Protein AF-A0A372E519-F1 (afdb_monomer_lite)

Sequence (192 aa):
MKKITSLLVTLLLFSNSLLAQDAFSSLSKQAQAAYEVKNYLSSGQLFEQAFQQYPARITRWDFYNAACSWALAGDNNKAFQNLDKAISAGWRNSEKLQYDKDLQTLRSDQRWPALVAAARQESAPAQAGLKNPMQQQLEEVFATHQRLRAQKDSIELSAGAKSPQFKKIIQQIEEANARHLQVVSGILDEQG

Secondary structure (DSSP, 8-state):
-HHHHHHHHHHHHHHHHHHHHHHHHHHHHHHHHHHHTT-HHHHHHHHHHHHHH-GGG--HHHHHHHHHHHHHTT-HHHHHHHHHHHHHTT---HHHHHH-GGGGGGTT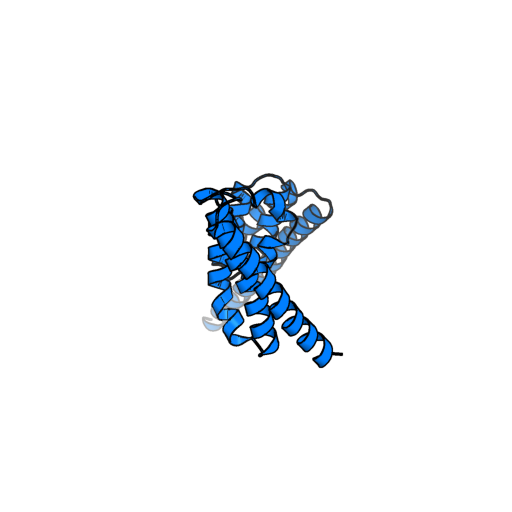STTHHHHHHHHHHHHHHHHHHH--HHHHHHHHHHHHHHHHHHHHHHHHHHH-TTSHHHHHHHHHHHHHHHHHHHHHHHHHHHT-

Radius of gyration: 23.21 Å; chains: 1; bounding box: 48×39×75 Å

pLDDT: mean 84.53, std 14.92, range [43.94, 98.75]

Structure (mmCIF, N/CA/C/O backbone):
data_AF-A0A372E519-F1
#
_entry.id   AF-A0A372E519-F1
#
loop_
_atom_site.group_PDB
_atom_site.id
_atom_site.type_symbol
_atom_site.label_atom_id
_atom_site.label_alt_id
_atom_site.label_comp_id
_atom_site.label_asym_id
_atom_site.label_entity_id
_atom_site.label_seq_id
_atom_site.pdbx_PDB_ins_code
_atom_site.Cartn_x
_atom_site.Cartn_y
_atom_site.Cartn_z
_atom_site.occupancy
_atom_site.B_iso_or_equiv
_atom_site.auth_seq_id
_atom_site.auth_comp_id
_atom_site.auth_asym_id
_atom_site.auth_atom_id
_atom_site.pdbx_PDB_model_num
ATOM 1 N N . MET A 1 1 ? 20.912 -18.530 -48.462 1.00 52.75 1 MET A N 1
ATOM 2 C CA . MET A 1 1 ? 20.335 -17.170 -48.337 1.00 52.75 1 MET A CA 1
ATOM 3 C C . MET A 1 1 ? 19.215 -17.082 -47.298 1.00 52.75 1 MET A C 1
ATOM 5 O O . MET A 1 1 ? 19.384 -16.293 -46.387 1.00 52.75 1 MET A O 1
ATOM 9 N N . LYS A 1 2 ? 18.164 -17.926 -47.321 1.00 43.94 2 LYS A N 1
ATOM 10 C CA . LYS A 1 2 ? 17.068 -17.912 -46.312 1.00 43.94 2 LYS A CA 1
ATOM 11 C C . LYS A 1 2 ? 17.514 -18.091 -44.839 1.00 43.94 2 LYS A C 1
ATOM 13 O O . LYS A 1 2 ? 16.931 -17.493 -43.946 1.00 43.94 2 LYS A O 1
ATOM 18 N N . LYS A 1 3 ? 18.577 -18.869 -44.577 1.00 45.00 3 LYS A N 1
ATOM 19 C CA . LYS A 1 3 ? 19.138 -19.065 -43.219 1.00 45.00 3 LYS A CA 1
ATOM 20 C C . LYS A 1 3 ? 19.920 -17.850 -42.688 1.00 45.00 3 LYS A C 1
ATOM 22 O O . LYS A 1 3 ? 19.961 -17.646 -41.485 1.00 45.00 3 LYS A O 1
ATOM 27 N N . ILE A 1 4 ? 20.503 -17.037 -43.576 1.00 53.22 4 ILE A N 1
ATOM 28 C CA . ILE A 1 4 ? 21.278 -15.836 -43.208 1.00 53.22 4 ILE A CA 1
ATOM 29 C C . ILE A 1 4 ? 20.325 -14.667 -42.923 1.00 53.22 4 ILE A C 1
ATOM 31 O O . ILE A 1 4 ? 20.505 -13.956 -41.941 1.00 53.22 4 ILE A O 1
ATOM 35 N N . THR A 1 5 ? 19.246 -14.532 -43.703 1.00 50.56 5 THR A N 1
ATOM 36 C CA . THR A 1 5 ? 18.155 -13.586 -43.410 1.00 50.56 5 THR A CA 1
ATOM 37 C C . THR A 1 5 ? 17.442 -13.923 -42.101 1.00 50.56 5 THR A C 1
ATOM 39 O O . THR A 1 5 ? 17.143 -13.019 -41.331 1.00 50.56 5 THR A O 1
ATOM 42 N N . SER A 1 6 ? 17.242 -15.210 -41.792 1.00 51.75 6 SER A N 1
ATOM 43 C CA . SER A 1 6 ? 16.646 -15.622 -40.514 1.00 51.75 6 SER A CA 1
ATOM 44 C C . SER A 1 6 ? 17.532 -15.324 -39.299 1.00 51.75 6 SER A C 1
ATOM 46 O O . SER A 1 6 ? 16.975 -15.075 -38.242 1.00 51.75 6 SER A O 1
ATOM 48 N N . LEU A 1 7 ? 18.867 -15.336 -39.433 1.00 51.03 7 LEU A N 1
ATOM 49 C CA . LEU A 1 7 ? 19.814 -15.043 -38.343 1.00 51.03 7 LEU A CA 1
ATOM 50 C C . LEU A 1 7 ? 19.932 -13.529 -38.062 1.00 51.03 7 LEU A C 1
ATOM 52 O O . LEU A 1 7 ? 20.086 -13.111 -36.918 1.00 51.03 7 LEU A O 1
ATOM 56 N N . LEU A 1 8 ? 19.831 -12.702 -39.109 1.00 51.50 8 LEU A N 1
ATOM 57 C CA . LEU A 1 8 ? 19.869 -11.238 -39.006 1.00 51.50 8 LEU A CA 1
ATOM 58 C C . LEU A 1 8 ? 18.595 -10.657 -38.368 1.00 51.50 8 LEU A C 1
ATOM 60 O O . LEU A 1 8 ? 18.673 -9.697 -37.604 1.00 51.50 8 LEU A O 1
ATOM 64 N N . VAL A 1 9 ? 17.431 -11.261 -38.635 1.00 53.25 9 VAL A N 1
ATOM 65 C CA . VAL A 1 9 ? 16.150 -10.854 -38.030 1.00 53.25 9 VAL A CA 1
ATOM 66 C C . VAL A 1 9 ? 16.120 -11.160 -36.528 1.00 53.25 9 VAL A C 1
ATOM 68 O O . VAL A 1 9 ? 15.650 -10.329 -35.755 1.00 53.25 9 VAL A O 1
ATOM 71 N N . THR A 1 10 ? 16.680 -12.287 -36.075 1.00 54.53 10 THR A N 1
ATOM 72 C CA . THR A 1 10 ? 16.802 -12.569 -34.634 1.00 54.53 10 THR A CA 1
ATOM 73 C C . THR A 1 10 ? 17.748 -11.590 -33.942 1.00 54.53 10 THR A C 1
ATOM 75 O O . THR A 1 10 ? 17.422 -11.108 -32.862 1.00 54.53 10 THR A O 1
ATOM 78 N N . LEU A 1 11 ? 18.880 -11.234 -34.561 1.00 51.78 11 LEU A N 1
ATOM 79 C CA . LEU A 1 11 ? 19.864 -10.328 -33.955 1.00 51.78 11 LEU A CA 1
ATOM 80 C C . LEU A 1 11 ? 19.309 -8.905 -33.730 1.00 51.78 11 LEU A C 1
ATOM 82 O O . LEU A 1 11 ? 19.563 -8.316 -32.682 1.00 51.78 11 LEU A O 1
ATOM 86 N N . LEU A 1 12 ? 18.492 -8.391 -34.660 1.00 51.09 12 LEU A N 1
ATOM 87 C CA . LEU A 1 12 ? 17.821 -7.083 -34.552 1.00 51.09 12 LEU A CA 1
ATOM 88 C C . LEU A 1 12 ? 16.705 -7.049 -33.487 1.00 51.09 12 LEU A C 1
ATOM 90 O O . LEU A 1 12 ? 16.438 -6.000 -32.897 1.00 51.09 12 LEU A O 1
ATOM 94 N N . LEU A 1 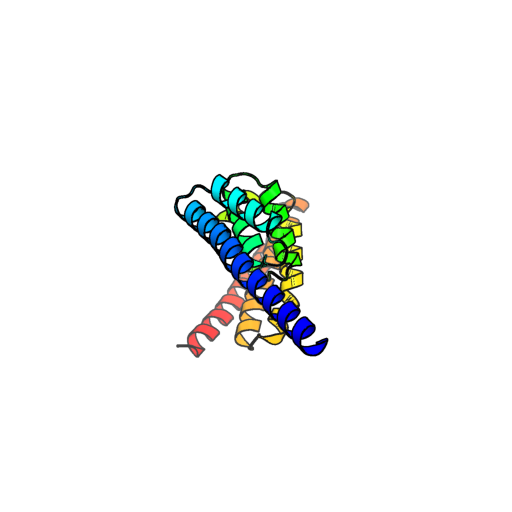13 ? 16.056 -8.181 -33.198 1.00 50.72 13 LEU A N 1
ATOM 95 C CA . LEU A 1 13 ? 15.033 -8.272 -32.144 1.00 50.72 13 LEU A CA 1
ATOM 96 C C . LEU A 1 13 ? 15.646 -8.291 -30.730 1.00 50.72 13 LEU A C 1
ATOM 98 O O . LEU A 1 13 ? 15.043 -7.771 -29.787 1.00 50.72 13 LEU A O 1
ATOM 102 N N . PHE A 1 14 ? 16.868 -8.813 -30.575 1.00 51.31 14 PHE A N 1
ATOM 103 C CA . PHE A 1 14 ? 17.586 -8.795 -29.295 1.00 51.31 14 PHE A CA 1
ATOM 104 C C . PHE A 1 14 ? 18.087 -7.394 -28.905 1.00 51.31 14 PHE A C 1
ATOM 106 O O . PHE A 1 14 ? 18.018 -7.031 -27.731 1.00 51.31 14 PHE A O 1
ATOM 113 N N . SER A 1 15 ? 18.532 -6.570 -29.862 1.00 49.81 15 SER A N 1
ATOM 114 C CA . SER A 1 15 ? 19.085 -5.232 -29.571 1.00 49.81 15 SER A CA 1
ATOM 115 C C . SER A 1 15 ? 18.027 -4.250 -29.049 1.00 49.81 15 SER A C 1
ATOM 117 O O . SER A 1 15 ? 18.295 -3.470 -28.137 1.00 49.81 15 SER A O 1
ATOM 119 N N . ASN A 1 16 ? 16.800 -4.326 -29.578 1.00 52.81 16 ASN A N 1
ATOM 120 C CA . ASN A 1 16 ? 15.684 -3.477 -29.143 1.00 52.81 16 ASN A CA 1
ATOM 121 C C . ASN A 1 16 ? 15.245 -3.767 -27.699 1.00 52.81 16 ASN A C 1
ATOM 123 O O . ASN A 1 16 ? 14.786 -2.871 -26.991 1.00 52.81 16 ASN A O 1
ATOM 127 N N . SER A 1 17 ? 15.408 -5.012 -27.244 1.00 57.81 17 SER A N 1
ATOM 128 C CA . SER A 1 17 ? 15.021 -5.412 -25.889 1.00 57.81 17 SER A CA 1
ATOM 129 C C . SER A 1 17 ? 15.942 -4.819 -24.816 1.00 57.81 17 SER A C 1
ATOM 131 O O . SER A 1 17 ? 15.447 -4.460 -23.748 1.00 57.81 17 SER A O 1
ATOM 133 N N . LEU A 1 18 ? 17.240 -4.668 -25.113 1.00 56.50 18 LEU A N 1
ATOM 134 C CA . LEU A 1 18 ? 18.239 -4.097 -24.199 1.00 56.50 18 LEU A CA 1
ATOM 135 C C . LEU A 1 18 ? 18.072 -2.576 -24.035 1.00 56.50 18 LEU A C 1
ATOM 137 O O . LEU A 1 18 ? 17.992 -2.092 -22.911 1.00 56.50 18 LEU A O 1
ATOM 141 N N . LEU A 1 19 ? 17.900 -1.828 -25.133 1.00 59.81 19 LEU A N 1
ATOM 142 C CA . LEU A 1 19 ? 17.700 -0.369 -25.072 1.00 59.81 19 LEU A CA 1
ATOM 143 C C . LEU A 1 19 ? 16.413 0.024 -24.325 1.00 59.81 19 LEU A C 1
ATOM 145 O O . LEU A 1 19 ? 16.397 0.983 -23.555 1.00 59.81 19 LEU A O 1
ATOM 149 N N . ALA A 1 20 ? 15.331 -0.738 -24.512 1.00 59.81 20 ALA A N 1
ATOM 150 C CA . ALA A 1 20 ? 14.080 -0.516 -23.787 1.00 59.81 20 ALA A CA 1
ATOM 151 C C . ALA A 1 20 ? 14.194 -0.852 -22.286 1.00 59.81 20 ALA A C 1
ATOM 153 O O . ALA A 1 20 ? 13.496 -0.258 -21.463 1.00 59.81 20 ALA A O 1
ATOM 154 N N . GLN A 1 21 ? 15.060 -1.803 -21.919 1.00 60.56 21 GLN A N 1
ATOM 155 C CA . GLN A 1 21 ? 15.317 -2.160 -20.523 1.00 60.56 21 GLN A CA 1
ATOM 156 C C . GLN A 1 21 ? 16.053 -1.033 -19.785 1.00 60.56 21 GLN A C 1
ATOM 158 O O . GLN A 1 21 ? 15.666 -0.682 -18.666 1.00 60.56 21 GLN A O 1
ATOM 163 N N . ASP A 1 22 ? 17.039 -0.417 -20.437 1.00 73.56 22 ASP A N 1
ATOM 164 C CA . ASP A 1 22 ? 17.792 0.708 -19.878 1.00 73.56 22 ASP A CA 1
ATOM 165 C C . ASP A 1 22 ? 16.911 1.952 -19.688 1.00 73.56 22 ASP A C 1
ATOM 167 O O . ASP A 1 22 ? 16.982 2.621 -18.653 1.00 73.56 22 ASP A O 1
ATOM 171 N N . ALA A 1 23 ? 16.021 2.235 -20.643 1.00 82.31 23 ALA A N 1
ATOM 172 C CA . ALA A 1 23 ? 15.173 3.423 -20.604 1.00 82.31 23 ALA A CA 1
ATOM 173 C C . ALA A 1 23 ? 14.061 3.355 -19.538 1.00 82.31 23 ALA A C 1
ATOM 175 O O . ALA A 1 23 ? 13.879 4.320 -18.791 1.00 82.31 23 ALA A O 1
ATOM 176 N N . PHE A 1 24 ? 13.358 2.220 -19.399 1.00 87.50 24 PHE A N 1
ATOM 177 C CA . PHE A 1 24 ? 12.372 2.048 -18.321 1.00 87.50 24 PHE A CA 1
ATOM 178 C C . PHE A 1 24 ? 13.037 2.122 -16.943 1.00 87.50 24 PHE A C 1
ATOM 180 O O . PHE A 1 24 ? 12.589 2.872 -16.076 1.00 87.50 24 PHE A O 1
ATOM 187 N N . SER A 1 25 ? 14.146 1.392 -16.754 1.00 83.88 25 SER A N 1
ATOM 188 C CA . SER A 1 25 ? 14.881 1.410 -15.486 1.00 83.88 25 SER A CA 1
ATOM 189 C C . SER A 1 25 ? 15.370 2.816 -15.137 1.00 83.88 25 SER A C 1
ATOM 191 O O . SER A 1 25 ? 15.320 3.202 -13.971 1.00 83.88 25 SER A O 1
ATOM 193 N N . SER A 1 26 ? 15.799 3.597 -16.133 1.00 90.44 26 SER A N 1
ATOM 194 C CA . SER A 1 26 ? 16.196 4.992 -15.940 1.00 90.44 26 SER A CA 1
ATOM 195 C C . SER A 1 26 ? 15.045 5.857 -15.421 1.00 90.44 26 SER A C 1
ATOM 197 O O . SER A 1 26 ? 15.220 6.543 -14.415 1.00 90.44 26 SER A O 1
ATOM 199 N N . LEU A 1 27 ? 13.859 5.797 -16.039 1.00 92.75 27 LEU A N 1
ATOM 200 C CA . LEU A 1 27 ? 12.704 6.582 -15.587 1.00 92.75 27 LEU A CA 1
ATOM 201 C C . LEU A 1 27 ? 12.241 6.173 -14.184 1.00 92.75 27 LEU A C 1
ATOM 203 O O . LEU A 1 27 ? 12.037 7.045 -13.342 1.00 92.75 27 LEU A O 1
ATOM 207 N N . SER A 1 28 ? 12.155 4.873 -13.886 1.00 89.44 28 SER A N 1
ATOM 208 C CA . SER A 1 28 ? 11.786 4.409 -12.540 1.00 89.44 28 SER A CA 1
ATOM 209 C C . SER A 1 28 ? 12.814 4.822 -11.477 1.00 89.44 28 SER A C 1
ATOM 211 O O . SER A 1 28 ? 12.435 5.199 -10.369 1.00 89.44 28 SER A O 1
ATOM 213 N N . LYS A 1 29 ? 14.116 4.822 -11.803 1.00 91.44 29 LYS A N 1
ATOM 214 C CA . LYS A 1 29 ? 15.172 5.332 -10.905 1.00 91.44 29 LYS A CA 1
ATOM 215 C C . LYS A 1 29 ? 15.056 6.834 -10.678 1.00 91.44 29 LYS A C 1
ATOM 217 O O . LYS A 1 29 ? 15.231 7.289 -9.553 1.00 91.44 29 LYS A O 1
ATOM 222 N N . GLN A 1 30 ? 14.752 7.606 -11.719 1.00 95.38 30 GLN A N 1
ATOM 223 C CA . GLN A 1 30 ? 14.512 9.044 -11.584 1.00 95.38 30 GLN A CA 1
ATOM 224 C C . GLN A 1 30 ? 13.272 9.319 -10.730 1.00 95.38 30 GLN A C 1
ATOM 226 O O . GLN A 1 30 ? 13.308 10.201 -9.874 1.00 95.38 30 GLN A O 1
ATOM 231 N N . ALA A 1 31 ? 12.206 8.533 -10.904 1.00 96.31 31 ALA A N 1
ATOM 232 C CA . ALA A 1 31 ? 11.012 8.621 -10.074 1.00 96.31 31 ALA A CA 1
ATOM 233 C C . ALA A 1 31 ? 11.339 8.355 -8.597 1.00 96.31 31 ALA A C 1
ATOM 235 O O . ALA A 1 31 ? 10.931 9.127 -7.731 1.00 96.31 31 ALA A O 1
ATOM 236 N N . GLN A 1 32 ? 12.135 7.323 -8.301 1.00 91.75 32 GLN A N 1
ATOM 237 C CA . GLN A 1 32 ? 12.619 7.053 -6.943 1.00 91.75 32 GLN A CA 1
ATOM 238 C C . GLN A 1 32 ? 13.520 8.175 -6.413 1.00 91.75 32 GLN A C 1
ATOM 240 O O . GLN A 1 32 ? 13.340 8.616 -5.288 1.00 91.75 32 GLN A O 1
ATOM 245 N N . ALA A 1 33 ? 14.436 8.716 -7.214 1.00 94.81 33 ALA A N 1
ATOM 246 C CA . ALA A 1 33 ? 15.263 9.842 -6.782 1.00 94.81 33 ALA A CA 1
ATOM 247 C C . ALA A 1 33 ? 14.415 11.081 -6.436 1.00 94.81 33 ALA A C 1
ATOM 249 O O . ALA A 1 33 ? 14.657 11.729 -5.420 1.00 94.81 33 ALA A O 1
ATOM 250 N N . ALA A 1 34 ? 13.390 11.382 -7.241 1.00 97.19 34 ALA A N 1
ATOM 251 C CA . ALA A 1 34 ? 12.429 12.446 -6.959 1.00 97.19 34 ALA A CA 1
ATOM 252 C C . ALA A 1 34 ? 11.632 12.176 -5.670 1.00 97.19 34 ALA A C 1
ATOM 254 O O . ALA A 1 34 ? 11.385 13.101 -4.896 1.00 97.19 34 ALA A O 1
ATOM 255 N N . TYR A 1 35 ? 11.272 10.912 -5.428 1.00 97.19 35 TYR A N 1
ATOM 256 C CA . TYR A 1 35 ? 10.612 10.465 -4.205 1.00 97.19 35 TYR A CA 1
ATOM 257 C C . TYR A 1 35 ? 11.468 10.740 -2.960 1.00 97.19 35 TYR A C 1
ATOM 259 O O . TYR A 1 35 ? 10.995 11.374 -2.019 1.00 97.19 35 TYR A O 1
ATOM 267 N N . GLU A 1 36 ? 12.743 10.343 -2.982 1.00 94.81 36 GLU A N 1
ATOM 268 C CA . GLU A 1 36 ? 13.675 10.508 -1.855 1.00 94.81 36 GLU A CA 1
ATOM 269 C C . GLU A 1 36 ? 13.889 11.982 -1.474 1.00 94.81 36 GLU A C 1
ATOM 271 O O . GLU A 1 36 ? 13.983 12.326 -0.295 1.00 94.81 36 GLU A O 1
ATOM 276 N N . VAL A 1 37 ? 13.895 12.888 -2.459 1.00 96.94 37 VAL A N 1
ATOM 277 C CA . VAL A 1 37 ? 13.976 14.342 -2.212 1.00 96.94 37 VAL A CA 1
ATOM 278 C C . VAL A 1 37 ? 12.612 14.987 -1.929 1.00 96.94 37 VAL A C 1
ATOM 280 O O . VAL A 1 37 ? 12.493 16.212 -1.930 1.00 96.94 37 VAL A O 1
ATOM 283 N N . LYS A 1 38 ? 11.579 14.174 -1.669 1.00 96.88 38 LYS A N 1
ATOM 284 C CA . LYS A 1 38 ? 10.196 14.571 -1.352 1.00 96.88 38 LYS A CA 1
ATOM 285 C C . LYS A 1 38 ? 9.479 15.350 -2.454 1.00 96.88 38 LYS A C 1
ATOM 287 O O . LYS A 1 38 ? 8.460 15.996 -2.206 1.00 96.88 38 LYS A O 1
ATOM 292 N N . ASN A 1 39 ? 9.970 15.274 -3.688 1.00 98.19 39 ASN A N 1
ATOM 293 C CA . ASN A 1 39 ? 9.282 15.809 -4.855 1.00 98.19 39 ASN A CA 1
ATOM 294 C C . ASN A 1 39 ? 8.290 14.768 -5.396 1.00 98.19 39 ASN A C 1
ATOM 296 O O . ASN A 1 39 ? 8.459 14.203 -6.479 1.00 98.19 39 ASN A O 1
ATOM 300 N N . TYR A 1 40 ? 7.255 14.493 -4.602 1.00 98.31 40 TYR A N 1
ATOM 301 C CA . TYR A 1 40 ? 6.317 13.398 -4.851 1.00 98.31 40 TYR A CA 1
ATOM 302 C C . TYR A 1 40 ? 5.495 13.585 -6.132 1.00 98.31 40 TYR A C 1
ATOM 304 O O . TYR A 1 40 ? 5.223 12.610 -6.830 1.00 98.31 40 TYR A O 1
ATOM 312 N N . LEU A 1 41 ? 5.167 14.833 -6.491 1.00 98.50 41 LEU A N 1
ATOM 313 C CA . LEU A 1 41 ? 4.492 15.144 -7.753 1.00 98.50 41 LEU A CA 1
ATOM 314 C C . LEU A 1 41 ? 5.355 14.738 -8.956 1.00 98.50 41 LEU A C 1
ATOM 316 O O . LEU A 1 41 ? 4.877 14.029 -9.839 1.00 98.50 41 LEU A O 1
ATOM 320 N N . SER A 1 42 ? 6.631 15.139 -8.965 1.00 98.50 42 SER A N 1
ATOM 321 C CA . SER A 1 42 ? 7.571 14.751 -10.025 1.00 98.50 42 SER A CA 1
ATOM 322 C C . SER A 1 42 ? 7.774 13.236 -10.065 1.00 98.50 42 SER A C 1
ATOM 324 O O . SER A 1 42 ? 7.749 12.631 -11.134 1.00 98.50 42 SER A O 1
ATOM 326 N N . SER A 1 43 ? 7.887 12.599 -8.896 1.00 98.62 43 SER A N 1
ATOM 327 C CA . SER A 1 43 ? 7.988 11.141 -8.795 1.00 98.62 43 SER A CA 1
ATOM 328 C C . SER A 1 43 ? 6.801 10.431 -9.457 1.00 98.62 43 SER A C 1
ATOM 330 O O . SER A 1 43 ? 6.992 9.581 -10.329 1.00 98.62 43 SER A O 1
ATOM 332 N N . GLY A 1 44 ? 5.571 10.836 -9.124 1.00 98.31 44 GLY A N 1
ATOM 333 C CA . 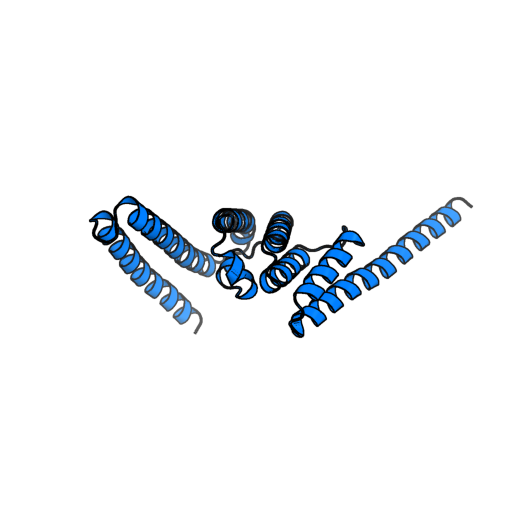GLY A 1 44 ? 4.359 10.286 -9.729 1.00 98.31 44 GLY A CA 1
ATOM 334 C C . GLY A 1 44 ? 4.308 10.482 -11.248 1.00 98.31 44 GLY A C 1
ATOM 335 O O . GLY A 1 44 ? 3.964 9.550 -11.976 1.00 98.31 44 GLY A O 1
ATOM 336 N N . GLN A 1 45 ? 4.695 11.664 -11.741 1.00 98.44 45 GLN A N 1
ATOM 337 C CA . GLN A 1 45 ? 4.737 11.975 -13.177 1.00 98.44 45 GLN A CA 1
ATOM 338 C C . GLN A 1 45 ? 5.774 11.131 -13.930 1.00 98.44 45 GLN A C 1
ATOM 340 O O . GLN A 1 45 ? 5.493 10.649 -15.026 1.00 98.44 45 GLN A O 1
ATOM 345 N N . LEU A 1 46 ? 6.951 10.904 -13.340 1.00 98.44 46 LEU A N 1
ATOM 346 C CA . LEU A 1 46 ? 7.997 10.062 -13.926 1.00 98.44 46 LEU A CA 1
ATOM 347 C C . LEU A 1 46 ? 7.569 8.592 -14.001 1.00 98.44 46 LEU A C 1
ATOM 349 O O . LEU A 1 46 ? 7.822 7.935 -15.013 1.00 98.44 46 LEU A O 1
ATOM 353 N N . PHE A 1 47 ? 6.861 8.085 -12.986 1.00 98.12 47 PHE A N 1
ATOM 354 C CA . PHE A 1 47 ? 6.238 6.763 -13.067 1.00 98.12 47 PHE A CA 1
ATOM 355 C C . PHE A 1 47 ? 5.175 6.696 -14.170 1.00 98.12 47 PHE A C 1
ATOM 357 O O . PHE A 1 47 ? 5.195 5.765 -14.971 1.00 98.12 47 PHE A O 1
ATOM 364 N N . GLU A 1 48 ? 4.282 7.687 -14.277 1.00 97.62 48 GLU A N 1
ATOM 365 C CA . GLU A 1 48 ? 3.291 7.736 -15.365 1.00 97.62 48 GLU A CA 1
ATOM 366 C C . GLU A 1 48 ? 3.959 7.740 -16.743 1.00 97.62 48 GLU A C 1
ATOM 368 O O . GLU A 1 48 ? 3.542 6.994 -17.633 1.00 97.62 48 GLU A O 1
ATOM 373 N N . GLN A 1 49 ? 5.027 8.520 -16.907 1.00 97.06 49 GLN A N 1
ATOM 374 C CA . GLN A 1 49 ? 5.814 8.547 -18.134 1.00 97.06 49 GLN A CA 1
ATOM 375 C C . GLN A 1 49 ? 6.425 7.171 -18.437 1.00 97.06 49 GLN A C 1
ATOM 377 O O . GLN A 1 49 ? 6.327 6.694 -19.570 1.00 97.06 49 GLN A O 1
ATOM 382 N N . ALA A 1 50 ? 7.007 6.501 -17.437 1.00 95.00 50 ALA A N 1
ATOM 383 C CA . ALA A 1 50 ? 7.542 5.150 -17.591 1.00 95.00 50 ALA A CA 1
ATOM 384 C C . ALA A 1 50 ? 6.452 4.156 -18.024 1.00 95.00 50 ALA A C 1
ATOM 386 O O . ALA A 1 50 ? 6.679 3.331 -18.910 1.00 95.00 50 ALA A O 1
ATOM 387 N N . PHE A 1 51 ? 5.254 4.261 -17.443 1.00 95.94 51 PHE A N 1
ATOM 388 C CA . PHE A 1 51 ? 4.134 3.361 -17.723 1.00 95.94 51 PHE A CA 1
ATOM 389 C C . PHE A 1 51 ? 3.558 3.560 -19.123 1.00 95.94 51 PHE A C 1
ATOM 391 O O . PHE A 1 51 ? 3.198 2.584 -19.779 1.00 95.94 51 PHE A O 1
ATOM 398 N N . GLN A 1 52 ? 3.495 4.807 -19.596 1.00 95.06 52 GLN A N 1
ATOM 399 C CA . GLN A 1 52 ? 3.040 5.130 -20.948 1.00 95.06 52 GLN A CA 1
ATOM 400 C C . GLN A 1 52 ? 4.021 4.636 -22.014 1.00 95.06 52 GLN A C 1
ATOM 402 O O . GLN A 1 52 ? 3.598 4.111 -23.042 1.00 95.06 52 GLN A O 1
ATOM 407 N N . GLN A 1 53 ? 5.325 4.792 -21.776 1.00 93.50 53 GLN A N 1
ATOM 408 C CA . GLN A 1 53 ? 6.349 4.439 -22.761 1.00 93.50 53 GLN A CA 1
ATOM 409 C C . GLN A 1 53 ? 6.662 2.938 -22.785 1.00 93.50 53 GLN A C 1
ATOM 411 O O . GLN A 1 53 ? 6.958 2.390 -23.847 1.00 93.50 53 GLN A O 1
ATOM 416 N N . TYR A 1 54 ? 6.580 2.256 -21.638 1.00 92.62 54 TYR A N 1
ATOM 417 C CA . TYR A 1 54 ? 7.016 0.863 -21.504 1.00 92.62 54 TYR A CA 1
ATOM 418 C C . TYR A 1 54 ? 5.998 -0.006 -20.743 1.00 92.62 54 TYR A C 1
ATOM 420 O O . TYR A 1 54 ? 6.341 -0.633 -19.737 1.00 92.62 54 TYR A O 1
ATOM 428 N N . PRO A 1 55 ? 4.747 -0.126 -21.226 1.00 91.00 55 PRO A N 1
ATOM 429 C CA . PRO A 1 55 ? 3.687 -0.842 -20.513 1.00 91.00 55 PRO A CA 1
ATOM 430 C C . PRO A 1 55 ? 4.018 -2.317 -20.233 1.00 91.00 55 PRO A C 1
ATOM 432 O O . PRO A 1 55 ? 3.656 -2.852 -19.190 1.00 91.00 55 PRO A O 1
ATOM 435 N N . ALA A 1 56 ? 4.777 -2.969 -21.119 1.00 89.00 56 ALA A N 1
ATOM 436 C CA . ALA A 1 56 ? 5.201 -4.365 -20.972 1.00 89.00 56 ALA A CA 1
ATOM 437 C C . ALA A 1 56 ? 6.329 -4.586 -19.940 1.00 89.00 56 ALA A C 1
ATOM 439 O O . ALA A 1 56 ? 6.869 -5.692 -19.851 1.00 89.00 56 ALA A O 1
ATOM 440 N N . ARG A 1 57 ? 6.763 -3.539 -19.229 1.00 88.12 57 ARG A N 1
ATOM 441 C CA . ARG A 1 57 ? 7.836 -3.596 -18.220 1.00 88.12 57 ARG A CA 1
ATOM 442 C C . ARG A 1 57 ? 7.357 -3.283 -16.810 1.00 88.12 57 ARG A C 1
ATOM 444 O O . ARG A 1 57 ? 8.111 -3.499 -15.866 1.00 88.12 57 ARG A O 1
ATOM 451 N N . ILE A 1 58 ? 6.124 -2.806 -16.670 1.00 92.00 58 ILE A N 1
ATOM 452 C CA . ILE A 1 58 ? 5.584 -2.379 -15.386 1.00 92.00 58 ILE A CA 1
ATOM 453 C C . ILE A 1 58 ? 5.432 -3.586 -14.467 1.00 92.00 58 ILE A C 1
ATOM 455 O O . ILE A 1 58 ? 4.825 -4.594 -14.834 1.00 92.00 58 ILE A O 1
ATOM 459 N N . THR A 1 59 ? 5.949 -3.472 -13.251 1.00 91.56 59 THR A N 1
ATOM 460 C CA . THR A 1 59 ? 5.716 -4.457 -12.204 1.00 91.56 59 THR A CA 1
ATOM 461 C C . THR A 1 59 ? 4.628 -3.984 -11.248 1.00 91.56 59 THR A C 1
ATOM 463 O O . THR A 1 59 ? 4.351 -2.794 -11.094 1.00 91.56 59 THR A O 1
ATOM 466 N N . ARG A 1 60 ? 4.049 -4.930 -10.508 1.00 92.69 60 ARG A N 1
ATOM 467 C CA . ARG A 1 60 ? 3.140 -4.638 -9.391 1.00 92.69 60 ARG A CA 1
ATOM 468 C C . ARG A 1 60 ? 3.739 -3.681 -8.346 1.00 92.69 60 ARG A C 1
ATOM 470 O O . ARG A 1 60 ? 3.004 -2.951 -7.692 1.00 92.69 60 ARG A O 1
ATOM 477 N N . TRP A 1 61 ? 5.066 -3.688 -8.187 1.00 91.25 61 TRP A N 1
ATOM 478 C CA . TRP A 1 61 ? 5.774 -2.806 -7.259 1.00 91.25 61 TRP A CA 1
ATOM 479 C C . TRP A 1 61 ? 5.899 -1.388 -7.800 1.00 91.25 61 TRP A C 1
ATOM 481 O O . TRP A 1 61 ? 5.800 -0.446 -7.024 1.00 91.25 61 TRP A O 1
ATOM 491 N N . ASP A 1 62 ? 6.056 -1.224 -9.114 1.00 94.69 62 ASP A N 1
ATOM 492 C CA . ASP A 1 62 ? 6.069 0.104 -9.724 1.00 94.69 62 ASP A CA 1
ATOM 493 C C . ASP A 1 62 ? 4.707 0.782 -9.560 1.00 94.69 62 ASP A C 1
ATOM 495 O O . ASP A 1 62 ? 4.649 1.936 -9.142 1.00 94.69 62 ASP A O 1
ATOM 499 N N . PHE A 1 63 ? 3.607 0.053 -9.791 1.00 97.44 63 PHE A N 1
ATOM 500 C CA . PHE A 1 63 ? 2.262 0.561 -9.508 1.00 97.44 63 PHE A CA 1
ATOM 501 C C . PHE A 1 63 ? 2.103 0.966 -8.036 1.00 97.44 63 PHE A C 1
ATOM 503 O O . PHE A 1 63 ? 1.603 2.049 -7.746 1.00 97.44 63 PHE A O 1
ATOM 510 N N . TYR A 1 64 ? 2.584 0.146 -7.099 1.00 96.69 64 TYR A N 1
ATOM 511 C CA . TYR A 1 64 ? 2.549 0.488 -5.677 1.00 96.69 64 TYR A CA 1
ATOM 512 C C . TYR A 1 64 ? 3.351 1.764 -5.352 1.00 96.69 64 TYR A C 1
ATOM 514 O O . TYR A 1 64 ? 2.849 2.663 -4.683 1.00 96.69 64 TYR A O 1
ATOM 522 N N . ASN A 1 65 ? 4.577 1.888 -5.865 1.00 96.06 65 ASN A N 1
ATOM 523 C CA . ASN A 1 65 ? 5.428 3.057 -5.621 1.00 96.06 65 ASN A CA 1
ATOM 524 C C . ASN A 1 65 ? 4.845 4.334 -6.247 1.00 96.06 65 ASN A C 1
ATOM 526 O O . ASN A 1 65 ? 4.891 5.409 -5.642 1.00 96.06 65 ASN A O 1
ATOM 530 N N . ALA A 1 66 ? 4.247 4.218 -7.436 1.00 98.31 66 ALA A N 1
ATOM 531 C CA . ALA A 1 66 ? 3.514 5.311 -8.061 1.00 98.31 66 ALA A CA 1
ATOM 532 C C . ALA A 1 66 ? 2.317 5.735 -7.201 1.00 98.31 66 ALA A C 1
ATOM 534 O O . ALA A 1 66 ? 2.089 6.929 -7.022 1.00 98.31 66 ALA A O 1
ATOM 535 N N . ALA A 1 67 ? 1.585 4.781 -6.617 1.00 98.25 67 ALA A N 1
ATOM 536 C CA . ALA A 1 67 ? 0.495 5.092 -5.702 1.00 98.25 67 ALA A CA 1
ATOM 537 C C . ALA A 1 67 ? 0.955 5.863 -4.457 1.00 98.25 67 ALA A C 1
ATOM 539 O O . ALA A 1 67 ? 0.336 6.874 -4.134 1.00 98.25 67 ALA A O 1
ATOM 540 N N . CYS A 1 68 ? 2.040 5.437 -3.798 1.00 98.06 68 CYS A N 1
ATOM 541 C CA . CYS A 1 68 ? 2.623 6.175 -2.669 1.00 98.06 68 CYS A CA 1
ATOM 542 C C . CYS A 1 68 ? 3.006 7.606 -3.073 1.00 98.06 68 CYS A C 1
ATOM 544 O O . CYS A 1 68 ? 2.659 8.565 -2.386 1.00 98.06 68 CYS A O 1
ATOM 546 N N . SER A 1 69 ? 3.653 7.758 -4.232 1.00 98.62 69 SER A N 1
ATOM 547 C CA . SER A 1 69 ? 4.048 9.067 -4.767 1.00 98.62 69 SER A CA 1
ATOM 548 C C . SER A 1 69 ? 2.835 9.977 -4.988 1.00 98.62 69 SER A C 1
ATOM 550 O O . SER A 1 69 ? 2.840 11.135 -4.576 1.00 98.62 69 SER A O 1
ATOM 552 N N . TRP A 1 70 ? 1.757 9.453 -5.576 1.00 98.75 70 TRP A N 1
ATOM 553 C CA . TRP A 1 70 ? 0.533 10.222 -5.806 1.00 98.75 70 TRP A CA 1
ATOM 554 C C . TRP A 1 70 ? -0.232 10.548 -4.521 1.00 98.75 70 TRP A C 1
ATOM 556 O O . TRP A 1 70 ? -0.721 11.668 -4.382 1.00 98.75 70 TRP A O 1
ATOM 566 N N . ALA A 1 71 ? -0.285 9.622 -3.561 1.00 98.44 71 ALA A N 1
ATOM 567 C CA . ALA A 1 71 ? -0.911 9.853 -2.261 1.00 98.44 71 ALA A CA 1
ATOM 568 C C . ALA A 1 71 ? -0.218 10.991 -1.493 1.00 98.44 71 ALA A C 1
ATOM 570 O O . ALA A 1 71 ? -0.888 11.885 -0.971 1.00 98.44 71 ALA A O 1
ATOM 571 N N . LEU A 1 72 ? 1.118 11.007 -1.496 1.00 98.19 72 LEU A N 1
ATOM 572 C CA . LEU A 1 72 ? 1.920 12.064 -0.878 1.00 98.19 72 LEU A CA 1
ATOM 573 C C . LEU A 1 72 ? 1.883 13.388 -1.652 1.00 98.19 72 LEU A C 1
ATOM 575 O O . LEU A 1 72 ? 2.026 14.452 -1.053 1.00 98.19 72 LEU A O 1
ATOM 579 N N . ALA A 1 73 ? 1.659 13.343 -2.967 1.00 98.25 73 ALA A N 1
ATOM 580 C CA . ALA A 1 73 ? 1.395 14.528 -3.783 1.00 98.25 73 ALA A CA 1
ATOM 581 C C . ALA A 1 73 ? -0.034 15.086 -3.601 1.00 98.25 73 ALA A C 1
ATOM 583 O O . ALA A 1 73 ? -0.339 16.154 -4.130 1.00 98.25 73 ALA A O 1
ATOM 584 N N . GLY A 1 74 ? -0.907 14.382 -2.869 1.00 97.75 74 GLY A N 1
ATOM 585 C CA . GLY A 1 74 ? -2.294 14.777 -2.616 1.00 97.75 74 GLY A CA 1
ATOM 586 C C . GLY A 1 74 ? -3.286 14.396 -3.721 1.00 97.75 74 GLY A C 1
ATOM 587 O O . GLY A 1 74 ? -4.455 14.772 -3.640 1.00 97.75 74 GLY A O 1
ATOM 588 N N . ASP A 1 75 ? -2.863 13.640 -4.738 1.00 98.38 75 ASP A N 1
ATOM 589 C CA . ASP A 1 75 ? -3.757 13.133 -5.783 1.00 98.38 75 ASP A CA 1
ATOM 590 C C . ASP A 1 75 ? -4.261 11.731 -5.423 1.00 98.38 75 ASP A C 1
ATOM 592 O O . ASP A 1 75 ? -3.773 10.698 -5.896 1.00 98.38 75 ASP A O 1
ATOM 596 N N . ASN A 1 76 ? -5.289 11.702 -4.575 1.00 97.75 76 ASN A N 1
ATOM 597 C CA . ASN A 1 76 ? -5.905 10.454 -4.134 1.00 97.75 76 ASN A CA 1
ATOM 598 C C . ASN A 1 76 ? -6.459 9.636 -5.310 1.00 97.75 76 ASN A C 1
ATOM 600 O O . ASN A 1 76 ? -6.442 8.409 -5.266 1.00 97.75 76 ASN A O 1
ATOM 604 N N . ASN A 1 77 ? -6.936 10.279 -6.380 1.00 98.25 77 ASN A N 1
ATOM 605 C CA . ASN A 1 77 ? -7.512 9.567 -7.519 1.00 98.25 77 ASN A CA 1
ATOM 606 C C . ASN A 1 77 ? -6.459 8.745 -8.253 1.00 98.25 77 ASN A C 1
ATOM 608 O O . ASN A 1 77 ? -6.675 7.555 -8.496 1.00 98.25 77 ASN A O 1
ATOM 612 N N . LYS A 1 78 ? -5.309 9.348 -8.555 1.00 98.38 78 LYS A N 1
ATOM 613 C CA . LYS A 1 78 ? -4.187 8.618 -9.150 1.00 98.38 78 LYS A CA 1
ATOM 614 C C . LYS A 1 78 ? -3.605 7.583 -8.199 1.00 98.38 78 LYS A C 1
ATOM 616 O O . LYS A 1 78 ? -3.197 6.514 -8.657 1.00 98.38 78 LYS A O 1
ATOM 621 N N . ALA A 1 79 ? -3.605 7.854 -6.895 1.00 98.50 79 ALA A N 1
ATOM 622 C CA . ALA A 1 79 ? -3.162 6.883 -5.905 1.00 98.50 79 ALA A CA 1
ATOM 623 C C . ALA A 1 79 ? -4.021 5.607 -5.951 1.00 98.50 79 ALA A C 1
ATOM 625 O O . ALA A 1 79 ? -3.486 4.519 -6.159 1.00 98.50 79 ALA A O 1
ATOM 626 N N . PHE A 1 80 ? -5.350 5.739 -5.870 1.00 98.38 80 PHE A N 1
ATOM 627 C CA . PHE A 1 80 ? -6.272 4.600 -5.952 1.00 98.38 80 PHE A CA 1
ATOM 628 C C . PHE A 1 80 ? -6.152 3.842 -7.277 1.00 98.38 80 PHE A C 1
ATOM 630 O O . PHE A 1 80 ? -5.998 2.625 -7.259 1.00 98.38 80 PHE A O 1
ATOM 637 N N . GLN A 1 81 ? -6.106 4.545 -8.415 1.00 98.25 81 GLN A N 1
ATOM 638 C CA . GLN A 1 81 ? -5.934 3.902 -9.726 1.00 98.25 81 GLN A CA 1
ATOM 639 C C . GLN A 1 81 ? -4.671 3.036 -9.800 1.00 98.25 81 GLN A C 1
ATOM 641 O O . GLN A 1 81 ? -4.671 1.986 -10.442 1.00 98.25 81 GLN A O 1
ATOM 646 N N . ASN A 1 82 ? -3.576 3.481 -9.183 1.00 98.44 82 ASN A N 1
ATOM 647 C CA . ASN A 1 82 ? -2.332 2.723 -9.158 1.00 98.44 82 ASN A CA 1
ATOM 648 C C . ASN A 1 82 ? 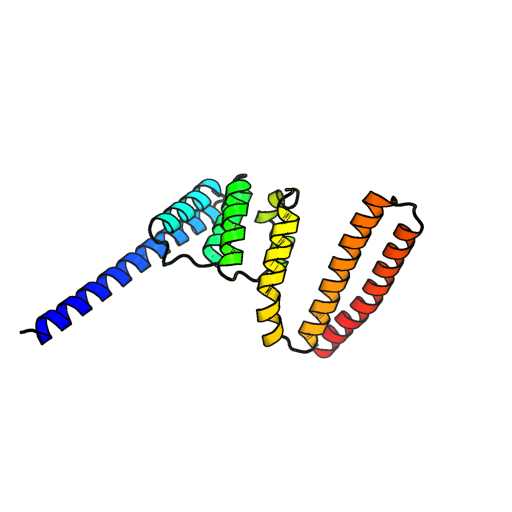-2.375 1.570 -8.140 1.00 98.44 82 ASN A C 1
ATOM 650 O O . ASN A 1 82 ? -1.860 0.498 -8.446 1.00 98.44 82 ASN A O 1
ATOM 654 N N . LEU A 1 83 ? -3.042 1.718 -6.989 1.00 97.75 83 LEU A N 1
ATOM 655 C CA . LEU A 1 83 ? -3.239 0.609 -6.041 1.00 97.75 83 LEU A CA 1
ATOM 656 C C . LEU A 1 83 ? -4.099 -0.508 -6.644 1.00 97.75 83 LEU A C 1
ATOM 658 O O . LEU A 1 83 ? -3.736 -1.677 -6.529 1.00 97.75 83 LEU A O 1
ATOM 662 N N . ASP A 1 84 ? -5.169 -0.163 -7.362 1.00 96.94 84 ASP A N 1
ATOM 663 C CA . ASP A 1 84 ? -6.012 -1.140 -8.061 1.00 96.94 84 ASP A CA 1
ATOM 664 C C . ASP A 1 84 ? -5.212 -1.921 -9.115 1.00 96.94 84 ASP A C 1
ATOM 666 O O . ASP A 1 84 ? -5.316 -3.148 -9.215 1.00 96.94 84 ASP A O 1
ATOM 670 N N . LYS A 1 85 ? -4.347 -1.229 -9.873 1.00 96.94 85 LYS A N 1
ATOM 671 C CA . LYS A 1 85 ? -3.428 -1.860 -10.835 1.00 96.94 85 LYS A CA 1
ATOM 672 C C . LYS A 1 85 ? -2.389 -2.740 -10.144 1.00 96.94 85 LYS A C 1
ATOM 674 O O . LYS A 1 85 ? -2.107 -3.828 -10.638 1.00 96.94 85 LYS A O 1
ATOM 679 N N . ALA A 1 86 ? -1.843 -2.306 -9.007 1.00 95.94 86 ALA A N 1
ATOM 680 C CA . ALA A 1 86 ? -0.896 -3.099 -8.229 1.00 95.94 86 ALA A CA 1
ATOM 681 C C . ALA A 1 86 ? -1.538 -4.416 -7.775 1.00 95.94 86 ALA A C 1
ATOM 683 O O . ALA A 1 86 ? -0.973 -5.483 -8.019 1.00 95.94 86 ALA A O 1
ATOM 684 N N . ILE A 1 87 ? -2.733 -4.352 -7.176 1.00 94.06 87 ILE A N 1
ATOM 685 C CA . ILE A 1 87 ? -3.493 -5.527 -6.724 1.00 94.06 87 ILE A CA 1
ATOM 686 C C . ILE A 1 87 ? -3.807 -6.441 -7.912 1.00 94.06 87 ILE A C 1
ATOM 688 O O . ILE A 1 87 ? -3.490 -7.626 -7.864 1.00 94.06 87 ILE A O 1
ATOM 692 N N . SER A 1 88 ? -4.317 -5.885 -9.015 1.00 92.31 88 SER A N 1
ATOM 693 C CA . SER A 1 88 ? -4.620 -6.644 -10.240 1.00 92.31 88 SER A CA 1
ATOM 694 C C . SER A 1 88 ? -3.382 -7.315 -10.853 1.00 92.31 88 SER A C 1
ATOM 696 O O . SER A 1 88 ? -3.485 -8.371 -11.469 1.00 92.31 88 SER A O 1
ATOM 698 N N . ALA A 1 89 ? -2.194 -6.730 -10.663 1.00 89.69 89 ALA A N 1
ATOM 699 C CA . ALA A 1 89 ? -0.906 -7.294 -11.068 1.00 89.69 89 ALA A CA 1
ATOM 700 C C . ALA A 1 89 ? -0.315 -8.287 -10.037 1.00 89.69 89 ALA A C 1
ATOM 702 O O . ALA A 1 89 ? 0.860 -8.663 -10.127 1.00 89.69 89 ALA A O 1
ATOM 703 N N . GLY A 1 90 ? -1.101 -8.709 -9.043 1.00 86.31 90 GLY A N 1
ATOM 704 C CA . GLY A 1 90 ? -0.712 -9.689 -8.030 1.00 86.31 90 GLY A CA 1
ATOM 705 C C . GLY A 1 90 ? 0.099 -9.100 -6.876 1.00 86.31 90 GLY A C 1
ATOM 706 O O . GLY A 1 90 ? 0.962 -9.783 -6.316 1.00 86.31 90 GLY A O 1
ATOM 707 N N . TRP A 1 91 ? -0.099 -7.824 -6.532 1.00 86.94 91 TRP A N 1
ATOM 708 C CA . TRP A 1 91 ? 0.422 -7.257 -5.286 1.00 86.94 91 TRP A CA 1
ATOM 709 C C . TRP A 1 91 ? -0.383 -7.769 -4.091 1.00 86.94 91 TRP A C 1
ATOM 711 O O . TRP A 1 91 ? -1.603 -7.649 -4.051 1.00 86.94 91 TRP A O 1
ATOM 721 N N . ARG A 1 92 ? 0.323 -8.364 -3.125 1.00 76.50 92 ARG A N 1
ATOM 722 C CA . ARG A 1 92 ? -0.250 -9.240 -2.087 1.00 76.50 92 ARG A CA 1
ATOM 723 C C . ARG A 1 92 ? 0.137 -8.850 -0.659 1.00 76.50 92 ARG A C 1
ATOM 725 O O . ARG A 1 92 ? 0.138 -9.687 0.232 1.00 76.50 92 ARG A O 1
ATOM 732 N N . ASN A 1 93 ? 0.559 -7.607 -0.441 1.00 78.06 93 ASN A N 1
ATOM 733 C CA . ASN A 1 93 ? 0.976 -7.150 0.886 1.00 78.06 93 ASN A CA 1
ATOM 734 C C . ASN A 1 93 ? -0.134 -6.309 1.520 1.00 78.06 93 ASN A C 1
ATOM 736 O O . ASN A 1 93 ? 0.011 -5.109 1.743 1.00 78.06 93 ASN A O 1
ATOM 740 N N . SER A 1 94 ? -1.287 -6.940 1.748 1.00 79.31 94 SER A N 1
ATOM 741 C CA . SER A 1 94 ? -2.478 -6.255 2.261 1.00 79.31 94 SER A CA 1
ATOM 742 C C . SER A 1 94 ? -2.239 -5.577 3.619 1.00 79.31 94 SER A C 1
ATOM 744 O O . SER A 1 94 ? -2.887 -4.581 3.949 1.00 79.31 94 SER A O 1
ATOM 746 N N . GLU A 1 95 ? -1.273 -6.078 4.390 1.00 77.19 95 GLU A N 1
ATOM 747 C CA . GLU A 1 95 ? -0.839 -5.520 5.665 1.00 77.19 95 GLU A CA 1
ATOM 748 C C . GLU A 1 95 ? -0.173 -4.160 5.454 1.00 77.19 95 GLU A C 1
ATOM 750 O O . GLU A 1 95 ? -0.457 -3.214 6.192 1.00 77.19 95 GLU A O 1
ATOM 755 N N . LYS A 1 96 ? 0.648 -4.016 4.405 1.00 81.56 96 LYS A N 1
ATOM 756 C CA . LYS A 1 96 ? 1.349 -2.764 4.111 1.00 81.56 96 LYS A CA 1
ATOM 757 C C . LYS A 1 96 ? 0.390 -1.597 3.868 1.00 81.56 96 LYS A C 1
ATOM 759 O O . LYS A 1 96 ? 0.685 -0.505 4.341 1.00 81.56 96 LYS A O 1
ATOM 764 N N . LEU A 1 97 ? -0.798 -1.817 3.291 1.00 85.81 97 LEU A N 1
ATOM 765 C CA . LEU A 1 97 ? -1.818 -0.758 3.158 1.00 85.81 97 LEU A CA 1
ATOM 766 C C . LEU A 1 97 ? -2.166 -0.100 4.507 1.00 85.81 97 LEU A C 1
ATOM 768 O O . LEU A 1 97 ? -2.399 1.104 4.583 1.00 85.81 97 LEU A O 1
ATOM 772 N N . GLN A 1 98 ? -2.184 -0.878 5.591 1.00 79.62 98 GLN A N 1
ATOM 773 C CA . GLN A 1 98 ? -2.617 -0.404 6.908 1.00 79.62 98 GLN A CA 1
ATOM 774 C C . GLN A 1 98 ? -1.533 0.358 7.674 1.00 79.62 98 GLN A C 1
ATOM 776 O O . GLN A 1 98 ? -1.859 1.121 8.586 1.00 79.62 98 GLN A O 1
ATOM 781 N N . TYR A 1 99 ? -0.260 0.164 7.330 1.00 84.69 99 TYR A N 1
ATOM 782 C CA . TYR A 1 99 ? 0.866 0.714 8.090 1.00 84.69 99 TYR A CA 1
ATOM 783 C C . TYR A 1 99 ? 1.737 1.672 7.283 1.00 84.69 99 TYR A C 1
ATOM 785 O O . TYR A 1 99 ? 2.404 2.509 7.889 1.00 84.69 99 TYR A O 1
ATOM 793 N N . ASP A 1 100 ? 1.684 1.619 5.952 1.00 88.50 100 ASP A N 1
ATOM 794 C CA . ASP A 1 100 ? 2.414 2.549 5.101 1.00 88.50 100 ASP A CA 1
ATOM 795 C C . ASP A 1 100 ? 1.898 3.978 5.310 1.00 88.50 100 ASP A C 1
ATOM 797 O O . ASP A 1 100 ? 0.705 4.267 5.144 1.00 88.50 100 ASP A O 1
ATOM 801 N N . LYS A 1 101 ? 2.802 4.853 5.752 1.00 92.38 101 LYS A N 1
ATOM 802 C CA . LYS A 1 101 ? 2.501 6.249 6.079 1.00 92.38 101 LYS A CA 1
ATOM 803 C C . LYS A 1 101 ? 2.199 7.057 4.825 1.00 92.38 101 LYS A C 1
ATOM 805 O O . LYS A 1 101 ? 1.428 8.008 4.908 1.00 92.38 101 LYS A O 1
ATOM 810 N N . ASP A 1 102 ? 2.716 6.633 3.678 1.00 96.31 102 ASP A N 1
ATOM 811 C CA . ASP A 1 102 ? 2.516 7.318 2.404 1.00 96.31 102 ASP A CA 1
ATOM 812 C C . ASP A 1 102 ? 1.046 7.270 1.980 1.00 96.31 102 ASP A C 1
ATOM 814 O O . ASP A 1 102 ? 0.534 8.180 1.339 1.00 96.31 102 ASP A O 1
ATOM 818 N N . LEU A 1 103 ? 0.336 6.227 2.417 1.00 95.69 103 LEU A N 1
ATOM 819 C CA . LEU A 1 103 ? -1.075 5.997 2.121 1.00 95.69 103 LEU A CA 1
ATOM 820 C C . LEU A 1 103 ? -2.012 6.545 3.206 1.00 95.69 103 LEU A C 1
ATOM 822 O O . LEU A 1 103 ? -3.217 6.299 3.154 1.00 95.69 103 LEU A O 1
ATOM 826 N N . GLN A 1 104 ? -1.498 7.265 4.213 1.00 93.44 104 GLN A N 1
ATOM 827 C CA . GLN A 1 104 ? -2.300 7.742 5.346 1.00 93.44 104 GLN A CA 1
ATOM 828 C C . GLN A 1 104 ? -3.502 8.584 4.898 1.00 93.44 104 GLN A C 1
ATOM 830 O O . GLN A 1 104 ? -4.596 8.418 5.439 1.00 93.44 104 GLN A O 1
ATOM 835 N N . THR A 1 105 ? -3.312 9.447 3.899 1.00 91.75 105 THR A N 1
ATOM 836 C CA . THR A 1 105 ? -4.350 10.340 3.355 1.00 91.75 105 THR A CA 1
ATOM 837 C C . THR A 1 105 ? -5.494 9.589 2.676 1.00 91.75 105 THR A C 1
ATOM 839 O O . THR A 1 105 ? -6.593 10.127 2.563 1.00 91.75 105 THR A O 1
ATOM 842 N N . LEU A 1 106 ? -5.266 8.342 2.256 1.00 95.56 106 LEU A N 1
ATOM 843 C CA . LEU A 1 106 ? -6.263 7.519 1.575 1.00 95.56 106 LEU A CA 1
ATOM 844 C C . LEU A 1 106 ? -7.187 6.786 2.549 1.00 95.56 106 LEU A C 1
ATOM 846 O O . LEU A 1 106 ? -8.271 6.370 2.157 1.00 95.56 106 LEU A O 1
ATOM 850 N N . ARG A 1 107 ? -6.789 6.621 3.816 1.00 91.94 107 ARG A N 1
ATOM 851 C CA . ARG A 1 107 ? -7.506 5.769 4.786 1.00 91.94 107 ARG A CA 1
ATOM 852 C C . ARG A 1 107 ? -8.883 6.295 5.178 1.00 91.94 107 ARG A C 1
ATOM 854 O O . ARG A 1 107 ? -9.718 5.519 5.630 1.00 91.94 107 ARG A O 1
ATOM 861 N N . SER A 1 108 ? -9.106 7.598 5.033 1.00 90.94 108 SER A N 1
ATOM 862 C CA . SER A 1 108 ? -10.401 8.245 5.258 1.00 90.94 108 SER A CA 1
ATOM 863 C C . SER A 1 108 ? -11.280 8.299 4.003 1.00 90.94 108 SER A C 1
ATOM 865 O O . SER A 1 108 ? -12.433 8.714 4.094 1.00 90.94 108 SER A O 1
ATOM 867 N N . ASP A 1 109 ? -10.766 7.901 2.835 1.00 96.19 109 ASP A N 1
ATOM 868 C CA . ASP A 1 109 ? -11.524 7.894 1.585 1.00 96.19 109 ASP A CA 1
ATOM 869 C C . ASP A 1 109 ? -12.518 6.723 1.565 1.00 96.19 109 ASP A C 1
ATOM 871 O O . ASP A 1 109 ? -12.192 5.595 1.941 1.00 96.19 109 ASP A O 1
ATOM 875 N N . GLN A 1 110 ? -13.733 6.967 1.072 1.00 95.50 110 GLN A N 1
ATOM 876 C CA . GLN A 1 110 ? -14.796 5.959 0.984 1.00 95.50 110 GLN A CA 1
ATOM 877 C C . GLN A 1 110 ? -14.417 4.714 0.160 1.00 95.50 110 GLN A C 1
ATOM 879 O O . GLN A 1 110 ? -15.016 3.656 0.341 1.00 95.50 110 GLN A O 1
ATOM 884 N N . ARG A 1 111 ? -13.427 4.817 -0.740 1.00 96.19 111 ARG A N 1
ATOM 885 C CA . ARG A 1 111 ? -12.916 3.696 -1.549 1.00 96.19 111 ARG A CA 1
ATOM 886 C C . ARG A 1 111 ? -11.998 2.760 -0.762 1.00 96.19 111 ARG A C 1
ATOM 888 O O . ARG A 1 111 ? -11.809 1.611 -1.160 1.00 96.19 111 ARG A O 1
ATOM 895 N N . TRP A 1 112 ? -11.436 3.227 0.353 1.00 94.19 112 TRP A N 1
ATOM 896 C CA . TRP A 1 112 ? -10.434 2.498 1.130 1.00 94.19 112 TRP A CA 1
ATOM 897 C C . TRP A 1 112 ? -10.878 1.099 1.588 1.00 94.19 112 TRP A C 1
ATOM 899 O O . TRP A 1 112 ? -10.115 0.150 1.384 1.00 94.19 112 TRP A O 1
ATOM 909 N N . PRO A 1 113 ? -12.092 0.899 2.145 1.00 89.94 113 PRO A N 1
ATOM 910 C CA . PRO A 1 113 ? -12.515 -0.426 2.596 1.00 89.94 113 PRO A CA 1
ATOM 911 C C . PRO A 1 113 ? -12.556 -1.459 1.462 1.00 89.94 113 PRO A C 1
ATOM 913 O O . PRO A 1 113 ? -12.139 -2.602 1.657 1.00 89.94 113 PRO A O 1
ATOM 916 N N . ALA A 1 114 ? -13.010 -1.052 0.271 1.00 90.50 114 ALA A N 1
ATOM 917 C CA . ALA A 1 114 ? -13.078 -1.923 -0.900 1.00 90.50 114 ALA A CA 1
ATOM 918 C C . ALA A 1 114 ? -11.677 -2.307 -1.400 1.00 90.50 114 ALA A C 1
ATOM 920 O O . ALA A 1 114 ? -11.422 -3.481 -1.668 1.00 90.50 114 ALA A O 1
ATOM 921 N N . LEU A 1 115 ? -10.750 -1.344 -1.437 1.00 93.00 115 LEU A N 1
ATOM 922 C CA . LEU A 1 115 ? -9.356 -1.587 -1.807 1.00 93.00 115 LEU A CA 1
ATOM 923 C C . LEU A 1 115 ? -8.687 -2.611 -0.873 1.00 93.00 115 LEU A C 1
ATOM 925 O O . LEU A 1 115 ? -8.049 -3.561 -1.329 1.00 93.00 115 LEU A O 1
ATOM 929 N N . VAL A 1 116 ? -8.852 -2.443 0.443 1.00 90.00 116 VAL A N 1
ATOM 930 C CA . VAL A 1 116 ? -8.279 -3.360 1.443 1.00 90.00 116 VAL A CA 1
ATOM 931 C C . VAL A 1 116 ? -8.861 -4.766 1.300 1.00 90.00 116 VAL A C 1
ATOM 933 O O . VAL A 1 116 ? -8.120 -5.747 1.399 1.00 90.00 116 VAL A O 1
ATOM 936 N N . ALA A 1 117 ? -10.167 -4.885 1.049 1.00 87.00 117 ALA A N 1
ATOM 937 C CA . ALA A 1 117 ? -10.806 -6.176 0.814 1.00 87.00 117 ALA A CA 1
ATOM 938 C C . ALA A 1 117 ? -10.236 -6.877 -0.433 1.00 87.00 117 ALA A C 1
ATOM 940 O O . ALA A 1 117 ? -9.877 -8.053 -0.353 1.00 87.00 117 ALA A O 1
ATOM 941 N N . ALA A 1 118 ? -10.070 -6.147 -1.541 1.00 87.44 118 ALA A N 1
ATOM 942 C CA . ALA A 1 118 ? -9.487 -6.675 -2.774 1.00 87.44 118 ALA A CA 1
ATOM 943 C C . ALA A 1 118 ? -8.037 -7.153 -2.570 1.00 87.44 118 ALA A C 1
ATOM 945 O O . ALA A 1 118 ? -7.690 -8.272 -2.950 1.00 87.44 118 ALA A O 1
ATOM 946 N N . ALA A 1 119 ? -7.205 -6.356 -1.891 1.00 87.19 119 ALA A N 1
ATOM 947 C CA . ALA A 1 119 ? -5.825 -6.734 -1.589 1.00 87.19 119 ALA A CA 1
ATOM 948 C C . ALA A 1 119 ? -5.744 -8.009 -0.732 1.00 87.19 119 ALA A C 1
ATOM 950 O O . ALA A 1 119 ? -4.910 -8.879 -0.988 1.00 87.19 119 ALA A O 1
ATOM 951 N N . ARG A 1 120 ? -6.616 -8.154 0.276 1.00 84.12 120 ARG A N 1
ATOM 952 C CA . ARG A 1 120 ? -6.674 -9.359 1.125 1.00 84.12 120 ARG A CA 1
ATOM 953 C C . ARG A 1 120 ? -7.066 -10.599 0.328 1.00 84.12 120 ARG A C 1
ATOM 955 O O . ARG A 1 120 ? -6.440 -11.644 0.489 1.00 84.12 120 ARG A O 1
ATOM 962 N N . GLN A 1 121 ? -8.059 -10.476 -0.550 1.00 83.00 121 GLN A N 1
ATOM 963 C CA . GLN A 1 121 ? -8.512 -11.581 -1.390 1.00 83.00 121 GLN A CA 1
ATOM 964 C C . GLN 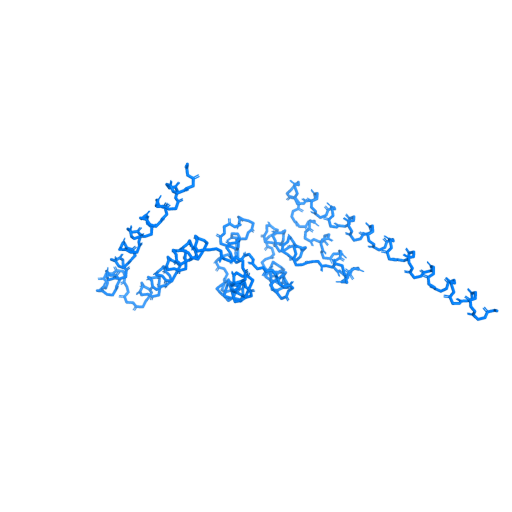A 1 121 ? -7.388 -12.102 -2.296 1.00 83.00 121 GLN A C 1
ATOM 966 O O . GLN A 1 121 ? -7.183 -13.311 -2.377 1.00 83.00 121 GLN A O 1
ATOM 971 N N . GLU A 1 122 ? -6.611 -11.205 -2.906 1.00 79.75 122 GLU A N 1
ATOM 972 C CA . GLU A 1 122 ? -5.489 -11.584 -3.774 1.00 79.75 122 GLU A CA 1
ATOM 973 C C . GLU A 1 122 ? -4.298 -12.179 -2.993 1.00 79.75 122 GLU A C 1
ATOM 975 O O . GLU A 1 122 ? -3.504 -12.954 -3.531 1.00 79.75 122 GLU A O 1
ATOM 980 N N . SER A 1 123 ? -4.172 -11.852 -1.703 1.00 68.56 123 SER A N 1
ATOM 981 C CA . SER A 1 123 ? -3.083 -12.324 -0.832 1.00 68.56 123 SER A CA 1
ATOM 982 C C . SER A 1 123 ? -3.313 -13.737 -0.276 1.00 68.56 123 SER A C 1
ATOM 984 O O . SER A 1 123 ? -2.348 -14.466 -0.024 1.00 68.56 123 SER A O 1
ATOM 986 N N . ALA A 1 124 ? -4.573 -14.160 -0.130 1.00 65.12 124 ALA A N 1
ATOM 987 C CA . ALA A 1 124 ? -4.945 -15.433 0.493 1.00 65.12 124 ALA A CA 1
ATOM 988 C C . ALA A 1 124 ? -4.322 -16.692 -0.167 1.00 65.12 124 ALA A C 1
ATOM 990 O O . ALA A 1 124 ? -3.824 -17.553 0.566 1.00 65.12 124 ALA A O 1
ATOM 991 N N . PRO A 1 125 ? -4.248 -16.826 -1.511 1.00 60.75 125 PRO A N 1
ATOM 992 C CA . PRO A 1 125 ? -3.680 -18.020 -2.148 1.00 60.75 125 PRO A CA 1
ATOM 993 C C . PRO A 1 125 ? -2.161 -18.162 -1.958 1.00 60.75 125 PRO A C 1
ATOM 995 O O . PRO A 1 125 ? -1.658 -19.271 -1.803 1.00 60.75 125 PRO A O 1
ATOM 998 N N . ALA A 1 126 ? -1.414 -17.051 -1.948 1.00 56.69 126 ALA A N 1
ATOM 999 C CA . ALA A 1 126 ? 0.045 -17.070 -1.769 1.00 56.69 126 ALA A CA 1
ATOM 1000 C C . ALA A 1 126 ? 0.447 -17.463 -0.348 1.00 56.69 126 ALA A C 1
ATOM 1002 O O . ALA A 1 126 ? 1.439 -18.152 -0.125 1.00 56.69 126 ALA A O 1
ATOM 1003 N N . GLN A 1 127 ? -0.355 -17.017 0.610 1.00 53.38 127 GLN A N 1
ATOM 1004 C CA . GLN A 1 127 ? -0.173 -17.312 2.014 1.00 53.38 127 GLN A CA 1
ATOM 1005 C C . GLN A 1 127 ? -0.456 -18.792 2.326 1.00 53.38 127 GLN A C 1
ATOM 1007 O O . GLN A 1 127 ? 0.273 -19.391 3.109 1.00 53.38 127 GLN A O 1
ATOM 1012 N N . ALA A 1 128 ? -1.439 -19.422 1.678 1.00 58.69 128 ALA A N 1
ATOM 1013 C CA . ALA A 1 128 ? -1.749 -20.839 1.893 1.00 58.69 128 ALA A CA 1
ATOM 1014 C C . ALA A 1 128 ? -0.580 -21.794 1.559 1.00 58.69 128 ALA A C 1
ATOM 1016 O O . ALA A 1 128 ? -0.470 -22.850 2.174 1.00 58.69 128 ALA A O 1
ATOM 1017 N N . GLY A 1 129 ? 0.303 -21.423 0.622 1.00 57.00 129 GLY A N 1
ATOM 1018 C CA . GLY A 1 129 ? 1.433 -22.257 0.186 1.00 57.00 129 GLY A CA 1
ATOM 1019 C C . GLY A 1 129 ? 2.754 -22.051 0.940 1.00 57.00 129 GLY A C 1
ATOM 1020 O O . GLY A 1 129 ? 3.661 -22.862 0.786 1.00 57.00 129 GLY A O 1
ATOM 1021 N N . LEU A 1 130 ? 2.884 -20.979 1.732 1.00 54.50 130 LEU A N 1
ATOM 1022 C CA . LEU A 1 130 ? 4.135 -20.604 2.419 1.00 54.50 130 LEU A CA 1
ATOM 1023 C C . LEU A 1 130 ? 4.068 -20.741 3.945 1.00 54.50 130 LEU A C 1
ATOM 1025 O O . LEU A 1 130 ? 5.094 -20.634 4.613 1.00 54.50 130 LEU A O 1
ATOM 1029 N N . LYS A 1 131 ? 2.872 -20.955 4.499 1.00 57.19 131 LYS A N 1
ATOM 1030 C CA . LYS A 1 131 ? 2.622 -20.842 5.934 1.00 57.19 131 LYS A CA 1
ATOM 1031 C C . LYS A 1 131 ? 3.105 -22.066 6.706 1.00 57.19 131 LYS A C 1
ATOM 1033 O O . LYS A 1 131 ? 2.472 -23.119 6.674 1.00 57.19 131 LYS A O 1
ATOM 1038 N N . ASN A 1 132 ? 4.188 -21.900 7.463 1.00 73.69 132 ASN A N 1
ATOM 1039 C CA . ASN A 1 132 ? 4.491 -22.813 8.565 1.00 73.69 132 ASN A CA 1
ATOM 1040 C C . ASN A 1 132 ? 3.462 -22.622 9.713 1.00 73.69 132 ASN A C 1
ATOM 1042 O O . ASN A 1 132 ? 2.776 -21.593 9.748 1.00 73.69 132 ASN A O 1
ATOM 1046 N N . PRO A 1 133 ? 3.318 -23.580 10.650 1.00 78.25 133 PRO A N 1
ATOM 1047 C CA . PRO A 1 133 ? 2.305 -23.505 11.711 1.00 78.25 133 PRO A CA 1
ATOM 1048 C C . PRO A 1 133 ? 2.362 -22.212 12.539 1.00 78.25 133 PRO A C 1
ATOM 1050 O O . PRO A 1 133 ? 1.325 -21.639 12.865 1.00 78.25 133 PRO A O 1
ATOM 1053 N N . MET A 1 134 ? 3.565 -21.691 12.794 1.00 77.19 134 MET A N 1
ATOM 1054 C CA . MET A 1 134 ? 3.777 -20.418 13.488 1.00 77.19 134 MET A CA 1
ATOM 1055 C C . MET A 1 134 ? 3.166 -19.234 12.719 1.00 77.19 134 MET A C 1
ATOM 1057 O O . MET A 1 134 ? 2.458 -18.405 13.288 1.00 77.19 134 MET A O 1
ATOM 1061 N N . GLN A 1 135 ? 3.379 -19.162 11.404 1.00 74.62 135 GLN A N 1
ATOM 1062 C CA . GLN A 1 135 ? 2.784 -18.125 10.558 1.00 74.62 135 GLN A CA 1
ATOM 1063 C C . GLN A 1 135 ? 1.258 -18.249 10.468 1.00 74.62 135 GLN A C 1
ATOM 1065 O O . GLN A 1 135 ? 0.577 -17.232 10.357 1.00 74.62 135 GLN A O 1
ATOM 1070 N N . GLN A 1 136 ? 0.701 -19.463 10.537 1.00 78.38 136 GLN A N 1
ATOM 1071 C CA . GLN A 1 136 ? -0.755 -19.651 10.610 1.00 78.38 136 GLN A CA 1
ATOM 1072 C C . GLN A 1 136 ? -1.324 -19.096 11.918 1.00 78.38 136 GLN A C 1
ATOM 1074 O O . GLN A 1 136 ? -2.342 -18.408 11.896 1.00 78.38 136 GLN A O 1
ATOM 1079 N N . GLN A 1 137 ? -0.650 -19.348 13.040 1.00 79.81 137 GLN A N 1
ATOM 1080 C CA . GLN A 1 137 ? -1.060 -18.830 14.344 1.00 79.81 137 GLN A CA 1
ATOM 1081 C C . GLN A 1 137 ? -0.994 -17.299 14.397 1.00 79.81 137 GLN A C 1
ATOM 1083 O O . GLN A 1 137 ? -1.948 -16.663 14.844 1.00 79.81 137 GLN A O 1
ATOM 1088 N N . LEU A 1 138 ? 0.084 -16.695 13.887 1.00 81.38 138 LEU A N 1
ATOM 1089 C CA . LEU A 1 138 ? 0.219 -15.234 13.827 1.00 81.38 138 LEU A CA 1
ATOM 1090 C C . LEU A 1 138 ? -0.817 -14.587 12.902 1.00 81.38 138 LEU A C 1
ATOM 1092 O O . LEU A 1 138 ? -1.355 -13.527 13.228 1.00 81.38 138 LEU A O 1
ATOM 1096 N N . GLU A 1 139 ? -1.134 -15.226 11.775 1.00 77.88 139 GLU A N 1
ATOM 1097 C CA . GLU A 1 139 ? -2.210 -14.752 10.907 1.00 77.88 139 GLU A CA 1
ATOM 1098 C C . GLU A 1 139 ? -3.560 -14.805 11.621 1.00 77.88 139 GLU A C 1
ATOM 1100 O O . GLU A 1 139 ? -4.310 -13.838 11.561 1.00 77.88 139 GLU A O 1
ATOM 1105 N N . GLU A 1 140 ? -3.883 -15.901 12.310 1.00 83.50 140 GLU A N 1
ATOM 1106 C CA . GLU A 1 140 ? -5.168 -16.025 13.004 1.00 83.50 140 GLU A CA 1
ATOM 1107 C C . GLU A 1 140 ? -5.314 -14.965 14.103 1.00 83.50 140 GLU A C 1
ATOM 1109 O O . GLU A 1 140 ? -6.372 -14.339 14.229 1.00 83.50 140 GLU A O 1
ATOM 1114 N N . VAL A 1 141 ? -4.227 -14.691 14.834 1.00 84.69 141 VAL A N 1
ATOM 1115 C CA . VAL A 1 141 ? -4.142 -13.590 15.806 1.00 84.69 141 VAL A CA 1
ATOM 1116 C C . VAL A 1 141 ? -4.482 -12.254 15.138 1.00 84.69 141 VAL A C 1
ATOM 1118 O O . VAL A 1 141 ? -5.348 -11.507 15.611 1.00 84.69 141 VAL A O 1
ATOM 1121 N N . PHE A 1 142 ? -3.834 -11.958 14.010 1.00 79.19 142 PHE A N 1
ATOM 1122 C CA . PHE A 1 142 ? -4.056 -10.723 13.264 1.00 79.19 142 PHE A CA 1
ATOM 1123 C C . PHE A 1 142 ? -5.484 -10.629 12.706 1.00 79.19 142 PHE A C 1
ATOM 1125 O O . PHE A 1 142 ? -6.175 -9.627 12.913 1.00 79.19 142 PHE A O 1
ATOM 1132 N N . ALA A 1 143 ? -5.960 -11.680 12.040 1.00 79.00 143 ALA A N 1
ATOM 1133 C CA . ALA A 1 143 ? -7.266 -11.738 11.398 1.00 79.00 143 ALA A CA 1
ATOM 1134 C C . ALA A 1 143 ? -8.406 -11.595 12.416 1.00 79.00 143 ALA A C 1
ATOM 1136 O O . ALA A 1 143 ? -9.357 -10.841 12.185 1.00 79.00 143 ALA A O 1
ATOM 1137 N N . THR A 1 144 ? -8.297 -12.258 13.572 1.00 83.75 144 THR A N 1
ATOM 1138 C CA . THR A 1 144 ? -9.277 -12.139 14.658 1.00 83.75 144 THR A CA 1
ATOM 1139 C C . THR A 1 144 ? -9.312 -10.722 15.226 1.00 83.75 144 THR A C 1
ATOM 1141 O O . THR A 1 144 ? -10.398 -10.166 15.408 1.00 83.75 144 THR A O 1
ATOM 1144 N N . HIS A 1 145 ? -8.157 -10.082 15.419 1.00 82.81 145 HIS A N 1
ATOM 1145 C CA . HIS A 1 145 ? -8.101 -8.697 15.888 1.00 82.81 145 HIS A CA 1
ATOM 1146 C C . HIS A 1 145 ? -8.776 -7.717 14.909 1.00 82.81 145 HIS A C 1
ATOM 1148 O O . HIS A 1 145 ? -9.547 -6.849 15.324 1.00 82.81 145 HIS A O 1
ATOM 1154 N N . GLN A 1 146 ? -8.554 -7.884 13.602 1.00 79.56 146 GLN A N 1
ATOM 1155 C CA . GLN A 1 146 ? -9.186 -7.057 12.566 1.00 79.56 146 GLN A CA 1
ATOM 1156 C C . GLN A 1 146 ? -10.707 -7.239 12.522 1.00 79.56 146 GLN A C 1
ATOM 1158 O O . GLN A 1 146 ? -11.457 -6.262 12.475 1.00 79.56 146 GLN A O 1
ATOM 1163 N N . ARG A 1 147 ? -11.169 -8.493 12.571 1.00 87.31 147 ARG A N 1
ATOM 1164 C CA . ARG A 1 147 ? -12.593 -8.846 12.543 1.00 87.31 147 ARG A CA 1
ATOM 1165 C C . ARG A 1 147 ? -13.348 -8.220 13.714 1.00 87.31 147 ARG A C 1
ATOM 1167 O O . ARG A 1 147 ? -14.396 -7.613 13.509 1.00 87.31 147 ARG A O 1
ATOM 1174 N N . LEU A 1 148 ? -12.804 -8.336 14.926 1.00 86.81 148 LEU A N 1
ATOM 1175 C CA . LEU A 1 148 ? -13.448 -7.819 16.133 1.00 86.81 148 LEU A CA 1
ATOM 1176 C C . LEU A 1 148 ? -13.481 -6.285 16.163 1.00 86.81 148 LEU A C 1
ATOM 1178 O O . LEU A 1 148 ? -14.483 -5.716 16.589 1.00 86.81 148 LEU A O 1
ATOM 1182 N N . ARG A 1 149 ? -12.445 -5.601 15.654 1.00 85.69 149 ARG A N 1
ATOM 1183 C CA . ARG A 1 149 ? -12.462 -4.131 15.527 1.00 85.69 149 ARG A CA 1
ATOM 1184 C C . ARG A 1 149 ? -13.517 -3.647 14.541 1.00 85.69 149 ARG A C 1
ATOM 1186 O O . ARG A 1 149 ? -14.298 -2.771 14.892 1.00 85.69 149 ARG A O 1
ATOM 1193 N N . ALA A 1 150 ? -13.605 -4.273 13.369 1.00 79.06 150 ALA A N 1
ATOM 1194 C CA . ALA A 1 150 ? -14.638 -3.941 12.391 1.00 79.06 150 ALA A CA 1
ATOM 1195 C C . ALA A 1 150 ? -16.057 -4.175 12.948 1.00 79.06 150 ALA A C 1
ATOM 1197 O O . ALA A 1 150 ? -16.946 -3.346 12.759 1.00 79.06 150 ALA A O 1
ATOM 1198 N N . GLN A 1 151 ? -16.270 -5.275 13.684 1.00 84.31 151 GLN A N 1
ATOM 1199 C CA . GLN A 1 151 ? -17.540 -5.536 14.371 1.00 84.31 151 GLN A CA 1
ATOM 1200 C C . GLN A 1 151 ? -17.832 -4.494 15.453 1.00 84.31 151 GLN A C 1
ATOM 1202 O O . GLN A 1 151 ? -18.962 -4.018 15.531 1.00 84.31 151 GLN A O 1
ATOM 1207 N N . LYS A 1 152 ? -16.831 -4.106 16.254 1.00 94.00 152 LYS A N 1
ATOM 1208 C CA . LYS A 1 152 ? -16.976 -3.055 17.269 1.00 94.00 152 LYS A CA 1
ATOM 1209 C C . LYS A 1 152 ? -17.429 -1.749 16.634 1.00 94.00 152 LYS A C 1
ATOM 1211 O O . LYS A 1 152 ? -18.414 -1.186 17.094 1.00 94.00 152 LYS A O 1
ATOM 1216 N N . ASP A 1 153 ? -16.759 -1.308 15.573 1.00 84.25 153 ASP A N 1
ATOM 1217 C CA . ASP A 1 153 ? -17.091 -0.057 14.890 1.00 84.25 153 ASP A CA 1
ATOM 1218 C C . ASP A 1 153 ? -18.511 -0.113 14.293 1.00 84.25 153 ASP A C 1
ATOM 1220 O O . ASP A 1 153 ? -19.297 0.819 14.454 1.00 84.25 153 ASP A O 1
ATOM 1224 N N . SER A 1 154 ? -18.903 -1.244 13.694 1.00 86.75 154 SER A N 1
ATOM 1225 C CA . SER A 1 154 ? -20.266 -1.447 13.181 1.00 86.75 154 SER A CA 1
ATOM 1226 C C . SER A 1 154 ? -21.338 -1.440 14.285 1.00 86.75 154 SER A C 1
ATOM 1228 O O . SER A 1 154 ? -22.402 -0.832 14.123 1.00 86.75 154 SER A O 1
ATOM 1230 N N . ILE A 1 155 ? -21.068 -2.077 15.428 1.00 89.50 155 ILE A N 1
ATOM 1231 C CA . ILE A 1 155 ? -21.965 -2.085 16.595 1.00 89.50 155 ILE A CA 1
ATOM 1232 C C . ILE A 1 155 ? -22.059 -0.686 17.210 1.00 89.50 155 ILE A C 1
ATOM 1234 O O . ILE A 1 155 ? -23.140 -0.263 17.608 1.00 89.50 155 ILE A O 1
ATOM 1238 N N . GLU A 1 156 ? -20.952 0.051 17.269 1.00 90.94 156 GLU A N 1
ATOM 1239 C CA . GLU A 1 156 ? -20.923 1.422 17.775 1.00 90.94 156 GLU A CA 1
ATOM 1240 C C . GLU A 1 156 ? -21.822 2.341 16.951 1.00 90.94 156 GLU A C 1
ATOM 1242 O O . GLU A 1 156 ? -22.628 3.076 17.517 1.00 90.94 156 GLU A O 1
ATOM 1247 N N . LEU A 1 157 ? -21.736 2.237 15.623 1.00 89.06 157 LEU A N 1
ATOM 1248 C CA . LEU A 1 157 ? -22.546 3.023 14.6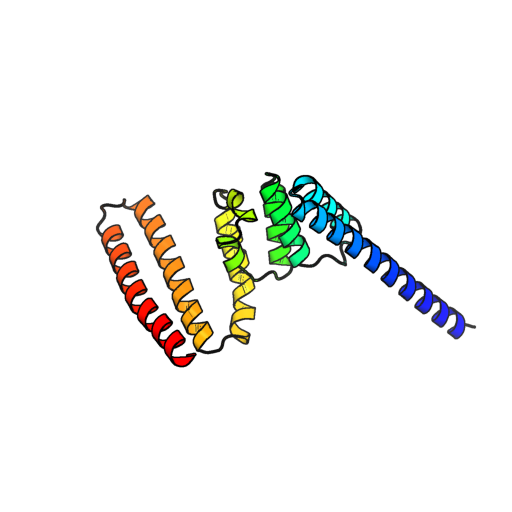95 1.00 89.06 157 LEU A CA 1
ATOM 1249 C C . LEU A 1 157 ? -24.039 2.673 14.761 1.00 89.06 157 LEU A C 1
ATOM 1251 O O . LEU A 1 157 ? -24.878 3.559 14.622 1.00 89.06 157 LEU A O 1
ATOM 1255 N N . SER A 1 158 ? -24.381 1.397 14.955 1.00 89.06 158 SER A N 1
ATOM 1256 C CA . SER A 1 158 ? -25.772 0.922 14.881 1.00 89.06 158 SER A CA 1
ATOM 1257 C C . SER A 1 158 ? -26.504 0.896 16.225 1.00 89.06 158 SER A C 1
ATOM 1259 O O . SER A 1 158 ? -27.680 1.246 16.290 1.00 89.06 158 SER A O 1
ATOM 1261 N N . ALA A 1 159 ? -25.831 0.482 17.299 1.00 93.00 159 ALA A N 1
ATOM 1262 C CA . ALA A 1 159 ? -26.414 0.293 18.628 1.00 93.00 159 ALA A CA 1
ATOM 1263 C C . ALA A 1 159 ? -25.897 1.304 19.668 1.00 93.00 159 ALA A C 1
ATOM 1265 O O . ALA A 1 159 ? -26.503 1.464 20.728 1.00 93.00 159 ALA A O 1
ATOM 1266 N N . GLY A 1 160 ? -24.791 1.999 19.386 1.00 92.12 160 GLY A N 1
ATOM 1267 C CA . GLY A 1 160 ? -24.185 2.985 20.279 1.00 92.12 160 GLY A CA 1
ATOM 1268 C C . GLY A 1 160 ? -23.249 2.382 21.333 1.00 92.12 160 GLY A C 1
ATOM 1269 O O . GLY A 1 160 ? -23.423 1.252 21.800 1.00 92.12 160 GLY A O 1
ATOM 1270 N N . ALA A 1 161 ? -22.274 3.184 21.774 1.00 90.94 161 ALA A N 1
ATOM 1271 C CA . ALA A 1 161 ? -21.187 2.779 22.678 1.00 90.94 161 ALA A CA 1
ATOM 1272 C C . ALA A 1 161 ? -21.627 2.347 24.096 1.00 90.94 161 ALA A C 1
ATOM 1274 O O . ALA A 1 161 ? -20.847 1.777 24.854 1.00 90.94 161 ALA A O 1
ATOM 1275 N N . LYS A 1 162 ? -22.880 2.612 24.489 1.00 93.69 162 LYS A N 1
ATOM 1276 C CA . LYS A 1 162 ? -23.434 2.195 25.794 1.00 93.69 162 LYS A CA 1
ATOM 1277 C C . LYS A 1 162 ? -24.270 0.912 25.719 1.00 93.69 162 LYS A C 1
ATOM 1279 O O . LYS A 1 162 ? -24.728 0.433 26.759 1.00 93.69 162 LYS A O 1
ATOM 1284 N N . SER A 1 163 ? -24.482 0.368 24.520 1.00 96.69 163 SER A N 1
ATOM 1285 C CA . SER A 1 163 ? -25.351 -0.789 24.307 1.00 96.69 163 SER A CA 1
ATOM 1286 C C . SER A 1 163 ? -24.789 -2.079 24.923 1.00 96.69 163 SER A C 1
ATOM 1288 O O . SER A 1 163 ? -23.568 -2.236 25.039 1.00 96.69 163 SER A O 1
ATOM 1290 N N . PRO A 1 164 ? -25.651 -3.042 25.303 1.00 97.25 164 PRO A N 1
ATOM 1291 C CA . PRO A 1 164 ? -25.209 -4.374 25.720 1.00 97.25 164 PRO A CA 1
ATOM 1292 C C . PRO A 1 164 ? -24.339 -5.075 24.665 1.00 97.25 164 PRO A C 1
ATOM 1294 O O . PRO A 1 164 ? -23.376 -5.754 25.010 1.00 97.25 164 PRO A O 1
ATOM 1297 N N . GLN A 1 165 ? -24.645 -4.871 23.380 1.00 94.19 165 GLN A N 1
ATOM 1298 C CA . GLN A 1 165 ? -23.887 -5.400 22.248 1.00 94.19 165 GLN A CA 1
ATOM 1299 C C . GLN A 1 165 ? -22.475 -4.816 22.214 1.00 94.19 165 GLN A C 1
ATOM 1301 O O . GLN A 1 165 ? -21.513 -5.563 22.039 1.00 94.19 165 GLN A O 1
ATOM 1306 N N . PHE A 1 166 ? -22.343 -3.505 22.440 1.00 95.81 166 PHE A N 1
ATOM 1307 C CA . PHE A 1 166 ? -21.041 -2.848 22.495 1.00 95.81 166 PHE A CA 1
ATOM 1308 C C . PHE A 1 166 ? -20.205 -3.358 23.676 1.00 95.81 166 PHE A C 1
ATOM 1310 O O . PHE A 1 166 ? -19.045 -3.716 23.507 1.00 95.81 166 PHE A O 1
ATOM 1317 N N . LYS A 1 167 ? -20.801 -3.505 24.867 1.00 97.00 167 LYS A N 1
ATOM 1318 C CA . LYS A 1 167 ? -20.099 -4.099 26.021 1.00 97.00 167 LYS A CA 1
ATOM 1319 C C . LYS A 1 167 ? -19.614 -5.522 25.729 1.00 97.00 167 LYS A C 1
ATOM 1321 O O . LYS A 1 167 ? -18.487 -5.870 26.065 1.00 97.00 167 LYS A O 1
ATOM 1326 N N . LYS A 1 168 ? -20.444 -6.325 25.057 1.00 97.31 168 LYS A N 1
ATOM 1327 C CA . LYS A 1 168 ? -20.109 -7.705 24.692 1.00 97.31 168 LYS A CA 1
ATOM 1328 C C . LYS A 1 168 ? -18.932 -7.785 23.715 1.00 97.31 168 LYS A C 1
ATOM 1330 O O . LYS A 1 168 ? -18.046 -8.605 23.925 1.00 97.31 168 LYS A O 1
ATOM 1335 N N . ILE A 1 169 ? -18.895 -6.948 22.674 1.00 95.81 169 ILE A N 1
ATOM 1336 C CA . ILE A 1 169 ? -17.779 -6.973 21.712 1.00 95.81 169 ILE A CA 1
ATOM 1337 C C . ILE A 1 169 ? -16.468 -6.483 22.343 1.00 95.81 169 ILE A C 1
ATOM 1339 O O . ILE A 1 169 ? -15.412 -7.020 22.024 1.00 95.81 169 ILE A O 1
ATOM 1343 N N . ILE A 1 170 ? -16.521 -5.539 23.291 1.00 96.50 170 ILE A N 1
ATOM 1344 C CA . ILE A 1 170 ? -15.340 -5.139 24.074 1.00 96.50 170 ILE A CA 1
ATOM 1345 C C . ILE A 1 170 ? -14.796 -6.319 24.886 1.00 96.50 170 ILE A C 1
ATOM 1347 O O . ILE A 1 170 ? -13.608 -6.616 24.787 1.00 96.50 170 ILE A O 1
ATOM 1351 N N . GLN A 1 171 ? -15.657 -7.056 25.592 1.00 96.81 171 GLN A N 1
ATOM 1352 C CA . GLN A 1 171 ? -15.236 -8.256 26.321 1.00 96.81 171 GLN A CA 1
ATOM 1353 C C . GLN A 1 171 ? -14.609 -9.304 25.382 1.00 96.81 171 GLN A C 1
ATOM 1355 O O . GLN A 1 171 ? -13.559 -9.866 25.680 1.00 96.81 171 GLN A O 1
ATOM 1360 N N . GLN A 1 172 ? -15.203 -9.534 24.207 1.00 94.50 172 GLN A N 1
ATOM 1361 C CA . GLN A 1 172 ? -14.645 -10.460 23.213 1.00 94.50 172 GLN A CA 1
ATOM 1362 C C . GLN A 1 172 ? -13.261 -10.026 22.713 1.00 94.50 172 GLN A C 1
ATOM 1364 O O . GLN A 1 172 ? -12.405 -10.878 22.473 1.00 94.50 172 GLN A O 1
ATOM 1369 N N . ILE A 1 173 ? -13.034 -8.717 22.560 1.00 91.25 173 ILE A N 1
ATOM 1370 C CA . ILE A 1 173 ? -11.724 -8.156 22.211 1.00 91.25 173 ILE A CA 1
ATOM 1371 C C . ILE A 1 173 ? -10.715 -8.412 23.334 1.00 91.25 173 ILE A C 1
ATOM 1373 O O . ILE A 1 173 ? -9.609 -8.863 23.049 1.00 91.25 173 ILE A O 1
ATOM 1377 N N . GLU A 1 174 ? -11.077 -8.160 24.591 1.00 93.44 174 GLU A N 1
ATOM 1378 C CA . GLU A 1 174 ? -10.200 -8.389 25.748 1.00 93.44 174 GLU A CA 1
ATOM 1379 C C . GLU A 1 174 ? -9.805 -9.864 25.880 1.00 93.44 174 GLU A C 1
ATOM 1381 O O . GLU A 1 174 ? -8.622 -10.190 25.994 1.00 93.44 174 GLU A O 1
ATOM 1386 N N . GLU A 1 175 ? -10.777 -10.768 25.771 1.00 94.44 175 GLU A N 1
ATOM 1387 C CA . GLU A 1 175 ? -10.542 -12.211 25.798 1.00 94.44 175 GLU A CA 1
ATOM 1388 C C . GLU A 1 175 ? -9.659 -12.679 24.632 1.00 94.44 175 GLU A C 1
ATOM 1390 O O . GLU A 1 175 ? -8.776 -13.522 24.811 1.00 94.44 175 GLU A O 1
ATOM 1395 N N . ALA A 1 176 ? -9.883 -12.143 23.427 1.00 90.00 176 ALA A N 1
ATOM 1396 C CA . ALA A 1 176 ? -9.046 -12.442 22.270 1.00 90.00 176 ALA A CA 1
ATOM 1397 C C . ALA A 1 176 ? -7.612 -11.945 22.481 1.00 90.00 176 ALA A C 1
ATOM 1399 O O . ALA A 1 176 ? -6.675 -12.699 22.241 1.00 90.00 176 ALA A O 1
ATOM 1400 N N . ASN A 1 177 ? -7.433 -10.729 23.001 1.00 88.69 177 ASN A N 1
ATOM 1401 C CA . ASN A 1 177 ? -6.115 -10.170 23.293 1.00 88.69 177 ASN A CA 1
ATOM 1402 C C . ASN A 1 177 ? -5.349 -11.014 24.319 1.00 88.69 177 ASN A C 1
ATOM 1404 O O . ASN A 1 177 ? -4.164 -11.267 24.119 1.00 88.69 177 ASN A O 1
ATOM 1408 N N . ALA A 1 178 ? -6.013 -11.494 25.376 1.00 90.81 178 ALA A N 1
ATOM 1409 C CA . ALA A 1 178 ? -5.387 -12.360 26.373 1.00 90.81 178 ALA A CA 1
ATOM 1410 C C . ALA A 1 178 ? -4.892 -13.684 25.762 1.00 90.81 178 ALA A C 1
ATOM 1412 O O . ALA A 1 178 ? -3.753 -14.087 25.998 1.00 90.81 178 ALA A O 1
ATOM 1413 N N . ARG A 1 179 ? -5.709 -14.333 24.920 1.00 89.38 179 ARG A N 1
ATOM 1414 C CA . ARG A 1 179 ? -5.306 -15.554 24.198 1.00 89.38 179 ARG A CA 1
ATOM 1415 C C . ARG A 1 179 ? -4.176 -15.289 23.208 1.00 89.38 179 ARG A C 1
ATOM 1417 O O . ARG A 1 179 ? -3.225 -16.057 23.131 1.00 89.38 179 ARG A O 1
ATOM 1424 N N . HIS A 1 180 ? -4.267 -14.199 22.453 1.00 88.69 180 HIS A N 1
ATOM 1425 C CA . HIS A 1 180 ? -3.245 -13.831 21.478 1.00 88.69 180 HIS A CA 1
ATOM 1426 C C . HIS A 1 180 ? -1.906 -13.527 22.147 1.00 88.69 180 HIS A C 1
ATOM 1428 O O . HIS A 1 180 ? -0.873 -13.907 21.608 1.00 88.69 180 HIS A O 1
ATOM 1434 N N . LEU A 1 181 ? -1.916 -12.900 23.329 1.00 87.62 181 LEU A N 1
ATOM 1435 C CA . LEU A 1 181 ? -0.704 -12.667 24.107 1.00 87.62 181 LEU A CA 1
ATOM 1436 C C . LEU A 1 181 ? -0.015 -13.991 24.456 1.00 87.62 181 LEU A C 1
ATOM 1438 O O . LEU A 1 181 ? 1.183 -14.109 24.247 1.00 87.62 181 LEU A O 1
ATOM 1442 N N . GLN A 1 182 ? -0.769 -15.002 24.898 1.00 87.50 182 GLN A N 1
ATOM 1443 C CA . GLN A 1 182 ? -0.218 -16.334 25.178 1.00 87.50 182 GLN A CA 1
ATOM 1444 C C . GLN A 1 182 ? 0.400 -16.981 23.932 1.00 87.50 182 GLN A C 1
ATOM 1446 O O . GLN A 1 182 ? 1.495 -17.529 24.012 1.00 87.50 182 GLN A O 1
ATOM 1451 N N . VAL A 1 183 ? -0.275 -16.888 22.781 1.00 81.81 183 VAL A N 1
ATOM 1452 C CA . VAL A 1 183 ? 0.230 -17.421 21.504 1.00 81.81 183 VAL A CA 1
ATOM 1453 C C . VAL A 1 183 ? 1.524 -16.720 21.090 1.00 81.81 183 VAL A C 1
ATOM 1455 O O . VAL A 1 183 ? 2.505 -17.384 20.775 1.00 81.81 183 VAL A O 1
ATOM 1458 N N . VAL A 1 184 ? 1.550 -15.385 21.114 1.00 83.25 184 VAL A N 1
ATOM 1459 C CA . VAL A 1 184 ? 2.738 -14.609 20.733 1.00 83.25 184 VAL A CA 1
ATOM 1460 C C . VAL A 1 184 ? 3.894 -14.864 21.701 1.00 83.25 184 VAL A C 1
ATOM 1462 O O . VAL A 1 184 ? 5.018 -15.035 21.244 1.00 83.25 184 VAL A O 1
ATOM 1465 N N . SER A 1 185 ? 3.633 -14.941 23.009 1.00 82.88 185 SER A N 1
ATOM 1466 C CA . SER A 1 185 ? 4.653 -15.286 24.006 1.00 82.88 185 SER A CA 1
ATOM 1467 C C . SER A 1 185 ? 5.238 -16.678 23.774 1.00 82.88 185 SER A C 1
ATOM 1469 O O . SER A 1 185 ? 6.453 -16.798 23.704 1.00 82.88 185 SER A O 1
ATOM 1471 N N . GLY A 1 186 ? 4.403 -17.701 23.554 1.00 83.25 186 GLY A N 1
ATOM 1472 C CA . GLY A 1 186 ? 4.889 -19.057 23.275 1.00 83.25 186 GLY A CA 1
ATOM 1473 C C . GLY A 1 186 ? 5.751 -19.134 22.012 1.00 83.25 186 GLY A C 1
ATOM 1474 O O . GLY A 1 186 ? 6.791 -19.782 22.013 1.00 83.25 186 GLY A O 1
ATOM 1475 N N . ILE A 1 187 ? 5.377 -18.399 20.959 1.00 78.31 187 ILE A N 1
ATOM 1476 C CA . ILE A 1 187 ? 6.185 -18.298 19.736 1.00 78.31 187 ILE A CA 1
ATOM 1477 C C . ILE A 1 187 ? 7.551 -17.653 20.014 1.00 78.31 187 ILE A C 1
ATOM 1479 O O . ILE A 1 187 ? 8.553 -18.090 19.456 1.00 78.31 187 ILE A O 1
ATOM 1483 N N . LEU A 1 188 ? 7.602 -16.604 20.839 1.00 74.44 188 LEU A N 1
ATOM 1484 C CA . LEU A 1 188 ? 8.857 -15.929 21.179 1.00 74.44 188 LEU A CA 1
ATOM 1485 C C . LEU A 1 188 ? 9.773 -16.816 22.033 1.00 74.44 188 LEU A C 1
ATOM 1487 O O . LEU A 1 188 ? 10.979 -16.812 21.803 1.00 74.44 188 LEU A O 1
ATOM 1491 N N . ASP A 1 189 ? 9.207 -17.598 22.955 1.00 79.19 189 ASP A N 1
ATOM 1492 C CA . ASP A 1 189 ? 9.955 -18.521 23.817 1.00 79.19 189 ASP A CA 1
ATOM 1493 C C . ASP A 1 189 ? 10.559 -19.702 23.029 1.00 79.19 189 ASP A C 1
ATOM 1495 O O . ASP A 1 189 ? 11.651 -20.163 23.347 1.00 79.19 189 ASP A O 1
ATOM 1499 N N . GLU A 1 190 ? 9.888 -20.180 21.975 1.00 72.25 190 GLU A N 1
ATOM 1500 C CA . GLU A 1 190 ? 10.382 -21.263 21.103 1.00 72.25 190 GLU A CA 1
ATOM 1501 C C . GLU A 1 190 ? 11.483 -20.821 20.118 1.00 72.25 190 GLU A C 1
ATOM 1503 O O . GLU A 1 190 ? 12.172 -21.665 19.542 1.00 72.25 190 GLU A O 1
ATOM 1508 N N . GLN A 1 191 ? 11.631 -19.513 19.884 1.00 65.31 191 GLN A N 1
ATOM 1509 C CA . GLN A 1 191 ? 12.604 -18.929 18.948 1.00 65.31 191 GLN A CA 1
ATOM 1510 C C . GLN A 1 191 ? 13.819 -18.294 19.654 1.00 65.31 191 GLN A C 1
ATOM 1512 O O . GLN A 1 191 ? 14.710 -17.784 18.967 1.00 65.31 191 GLN A O 1
ATOM 1517 N N . GLY A 1 192 ? 13.824 -18.279 20.992 1.00 48.12 192 GLY A N 1
ATOM 1518 C CA . GLY A 1 192 ? 14.871 -17.708 21.850 1.00 48.12 192 GLY A CA 1
ATOM 1519 C C . GLY A 1 192 ? 16.025 -18.654 22.151 1.00 48.12 192 GLY A C 1
ATOM 1520 O O . GLY A 1 192 ? 15.783 -19.870 22.312 1.00 48.12 192 GLY A O 1
#

Foldseek 3Di:
DVVVVVVVVVVVVVVVVVVLVVVLVVLQVVLVVCVVVVVLVSSLVSLVVSCVVCVVPDALVSLQSSLLSCLSVVNNVSNVVSLVVSLVRLQQPLVCCVVVPSNVSVCPPPCNVVSSVSSNVSNVVVCVVPDDPLNVLVVVLVVQLVVLVVLLVVCCVPVNCPDPSNVVSVVVNVVSVVVSVVSVVVVVVVVD